Protein AF-A0A9W7T3F6-F1 (afdb_monomer_lite)

Secondary structure (DSSP, 8-state):
------HHHHHTEETTTTEE-SSEEE-TTS-EEEHHHHHHHHHT-SSEE-TTT-PEESS---PPB-HHHHHHHHHHHHHHHHHHS----EE----B-GGGS-TTS------SS--SSS--EEBS--BSSSEEEEEEE-TT-S-EEEEEEETT---SSSPP--TTTTEEEEEEETTTEEEE--SS-EEE--SS--SEEEEEEETTTTEEEEEETTTTEEEEEE-S----S-EEEEEE----GGGTT-PPPEEEP--------HHHHHTEETTTTEE-SSEEE-TTS-EEEHHHHHHHHHHHSS-B-TTT-PBPSS---PPB-HHHHHHHT-

Organism: Triplophysa rosa (NCBI:txid992332)

InterPro domains:
  IPR001841 Zinc finger, RING-type [PS50089] (14-54)
  IPR001841 Zinc finger, RING-type [PS50089] (269-309)
  IPR001841 Zinc finger, RING-type [SM00184] (14-53)
  IPR001841 Zinc finger, RING-type [SM00184] (269-308)
  IPR001870 B30.2/SPRY domain [PS50188] (74-254)
  IPR003877 SPRY domain [PF00622] (131-238)
  IPR003877 SPRY domain [SM00449] (129-255)
  IPR003879 Butyrophylin-like, SPRY domain [PR01407] (90-107)
  IPR003879 Butyrophylin-like, SPRY domain [PR01407] (219-237)
  IPR006574 SPRY-associated [SM00589] (91-128)
  IPR013083 Zinc finger, RING/FYVE/PHD-type [G3DSA:3.30.40.10] (1-87)
  IPR013083 Zinc finger, RING/FYVE/PHD-type [G3DSA:3.30.40.10] (261-330)
  IPR013320 Concanavalin A-like lectin/glucanase domain superfamily [SSF49899] (91-254)
  IPR017907 Zinc finger, RING-type, conserved site [PS00518] (29-38)
  IPR017907 Zinc finger, RING-type, conserved site [PS00518] (284-293)
  IPR027370 Zinc finger, RING-type, eukaryotic [PF13445] (14-51)
  IPR027370 Zinc finger, RING-type, eukaryotic [PF13445] (269-306)
  IPR043136 B30.2/SPRY domain superfamily [G3DSA:2.60.120.920] (90-260)
  IPR050143 Tripartite motif-containing [PTHR24103] (93-251)

Structure (mmCIF, N/CA/C/O backbone):
data_AF-A0A9W7T3F6-F1
#
_entry.id   AF-A0A9W7T3F6-F1
#
loop_
_atom_site.group_PDB
_atom_site.id
_atom_site.type_symbol
_atom_site.label_atom_id
_atom_site.label_alt_id
_atom_site.label_comp_id
_atom_site.label_asym_id
_atom_site.label_entity_id
_atom_site.label_seq_id
_atom_site.pdbx_PDB_ins_code
_atom_site.Cartn_x
_atom_site.Cartn_y
_atom_site.Cartn_z
_atom_site.occupancy
_atom_site.B_iso_or_equiv
_atom_site.auth_seq_id
_atom_site.auth_comp_id
_atom_site.auth_asym_id
_atom_site.auth_atom_id
_atom_site.pdbx_PDB_model_num
ATOM 1 N N . MET A 1 1 ? 8.041 -23.322 9.205 1.00 27.42 1 MET A N 1
ATOM 2 C CA . MET A 1 1 ? 8.775 -22.637 10.287 1.00 27.42 1 MET A CA 1
ATOM 3 C C . MET A 1 1 ? 7.882 -21.508 10.758 1.00 27.42 1 MET A C 1
ATOM 5 O O . MET A 1 1 ? 7.259 -20.879 9.920 1.00 27.42 1 MET A O 1
ATOM 9 N N . SER A 1 2 ? 7.698 -21.399 12.069 1.00 30.17 2 SER A N 1
ATOM 10 C CA . SER A 1 2 ? 6.764 -20.505 12.763 1.00 30.17 2 SER A CA 1
ATOM 11 C C . SER A 1 2 ? 6.784 -19.083 12.200 1.00 30.17 2 SER A C 1
ATOM 13 O O . SER A 1 2 ? 7.779 -18.384 12.377 1.00 30.17 2 SER A O 1
ATOM 15 N N . SER A 1 3 ? 5.694 -18.671 11.545 1.00 37.47 3 SER A N 1
ATOM 16 C CA . SER A 1 3 ? 5.425 -17.261 11.276 1.00 37.47 3 SER A CA 1
ATOM 17 C C . SER A 1 3 ? 5.292 -16.579 12.632 1.00 37.47 3 SER A C 1
ATOM 19 O O . SER A 1 3 ? 4.322 -16.824 13.349 1.00 37.47 3 SER A O 1
ATOM 21 N N . SER A 1 4 ? 6.294 -15.803 13.032 1.00 41.06 4 SER A N 1
ATOM 22 C CA . SER A 1 4 ? 6.115 -14.832 14.103 1.00 41.06 4 SER A CA 1
ATOM 23 C C . SER A 1 4 ? 4.943 -13.946 13.693 1.00 41.06 4 SER A C 1
ATOM 25 O O . SER A 1 4 ? 5.042 -13.250 12.683 1.00 41.06 4 SER A O 1
ATOM 27 N N . SER A 1 5 ? 3.817 -14.059 14.397 1.00 57.00 5 SER A N 1
ATOM 28 C CA . SER A 1 5 ? 2.690 -13.145 14.251 1.00 57.00 5 SER A CA 1
ATOM 29 C C . SER A 1 5 ? 3.224 -11.730 14.412 1.00 57.00 5 SER A C 1
ATOM 31 O O . SER A 1 5 ? 3.975 -11.451 15.348 1.00 57.00 5 SER A O 1
ATOM 33 N N . ASP A 1 6 ? 2.895 -10.858 13.466 1.00 71.31 6 ASP A N 1
ATOM 34 C CA . ASP A 1 6 ? 3.232 -9.452 13.594 1.00 71.31 6 ASP A CA 1
ATOM 35 C C . ASP A 1 6 ? 2.647 -8.924 14.936 1.00 71.31 6 ASP A C 1
ATOM 37 O O . ASP A 1 6 ? 1.464 -9.161 15.220 1.00 71.31 6 ASP A O 1
ATOM 41 N N . PRO A 1 7 ? 3.454 -8.254 15.789 1.00 75.06 7 PRO A N 1
ATOM 42 C CA . PRO A 1 7 ? 3.019 -7.767 17.101 1.00 75.06 7 PRO A CA 1
ATOM 43 C C . PRO A 1 7 ? 1.777 -6.872 17.056 1.00 75.06 7 PRO A C 1
ATOM 45 O O . PRO A 1 7 ? 1.073 -6.724 18.055 1.00 75.06 7 PRO A O 1
ATOM 48 N N . MET A 1 8 ? 1.517 -6.218 15.926 1.00 79.44 8 MET A N 1
ATOM 49 C CA . MET A 1 8 ? 0.348 -5.371 15.739 1.00 79.44 8 MET A CA 1
ATOM 50 C C . MET A 1 8 ? -0.921 -6.195 15.486 1.00 79.44 8 MET A C 1
ATOM 52 O O . MET A 1 8 ? -1.961 -5.930 16.094 1.00 79.44 8 MET A O 1
ATOM 56 N N . THR A 1 9 ? -0.817 -7.267 14.699 1.00 83.94 9 THR A N 1
ATOM 57 C CA . THR A 1 9 ? -1.895 -8.237 14.469 1.00 83.94 9 THR A CA 1
ATOM 58 C C . THR A 1 9 ? -2.425 -8.817 15.781 1.00 83.94 9 THR A C 1
ATOM 60 O O . THR A 1 9 ? -3.639 -8.871 15.969 1.00 83.94 9 THR A O 1
ATOM 63 N N . GLU A 1 10 ? -1.545 -9.185 16.720 1.00 84.69 10 GLU A N 1
ATOM 64 C CA . GLU A 1 10 ? -1.946 -9.746 18.023 1.00 84.69 10 GLU A CA 1
ATOM 65 C C . GLU A 1 10 ? -2.820 -8.786 18.845 1.00 84.69 10 GLU A C 1
ATOM 67 O O . GLU A 1 10 ? -3.746 -9.221 19.535 1.00 84.69 10 GLU A O 1
ATOM 72 N N . ARG A 1 11 ? -2.577 -7.473 18.735 1.00 88.19 11 ARG A N 1
ATOM 73 C CA . ARG A 1 11 ? -3.343 -6.432 19.443 1.00 88.19 11 ARG A CA 1
ATOM 74 C C . ARG A 1 11 ? -4.749 -6.239 18.871 1.00 88.19 11 ARG A C 1
ATOM 76 O O . ARG A 1 11 ? -5.642 -5.785 19.586 1.00 88.19 11 ARG A O 1
ATOM 83 N N . LEU A 1 12 ? -4.958 -6.590 17.601 1.00 93.00 12 LEU A N 1
ATOM 84 C CA . LEU A 1 12 ? -6.220 -6.414 16.873 1.00 93.00 12 LEU A CA 1
ATOM 85 C C . LEU A 1 12 ? -7.102 -7.674 16.858 1.00 93.00 12 LEU A C 1
ATOM 87 O O . LEU A 1 12 ? -8.107 -7.708 16.143 1.00 93.00 12 LEU A O 1
ATOM 91 N N . LEU A 1 13 ? -6.763 -8.702 17.640 1.00 93.75 13 LEU A N 1
ATOM 92 C CA . LEU A 1 13 ? -7.544 -9.935 17.725 1.00 93.75 13 LEU A CA 1
ATOM 93 C C . LEU A 1 13 ? -8.745 -9.803 18.665 1.00 93.75 13 LEU A C 1
ATOM 95 O O . LEU A 1 13 ? -8.682 -9.243 19.760 1.00 93.75 13 LEU A O 1
ATOM 99 N N . CYS A 1 14 ? -9.855 -10.418 18.270 1.00 95.75 14 CYS A N 1
ATOM 100 C CA . CYS A 1 14 ? -10.975 -10.670 19.158 1.00 95.75 14 CYS A CA 1
ATOM 101 C C . CYS A 1 14 ? -10.724 -11.954 19.957 1.00 95.75 14 CYS A C 1
ATOM 103 O O . CYS A 1 14 ? -10.669 -13.036 19.381 1.00 95.75 14 CYS A O 1
ATOM 105 N N . CYS A 1 15 ? -10.685 -11.880 21.290 1.00 93.81 15 CYS A N 1
ATOM 106 C CA . CYS A 1 15 ? -10.426 -13.059 22.132 1.00 93.81 15 CYS A CA 1
ATOM 107 C C . CYS A 1 15 ? -11.557 -14.110 22.163 1.00 93.81 15 CYS A C 1
ATOM 109 O O . CYS A 1 15 ? -11.416 -15.140 22.814 1.00 93.81 15 CYS A O 1
ATOM 111 N N . VAL A 1 16 ? -12.682 -13.865 21.480 1.00 94.81 16 VAL A N 1
ATOM 112 C CA . VAL A 1 16 ? -13.792 -14.828 21.368 1.00 94.81 16 VAL A CA 1
ATOM 113 C C . VAL A 1 16 ? -13.636 -15.709 20.129 1.00 94.81 16 VAL A C 1
ATOM 115 O O . VAL A 1 16 ? -13.722 -16.928 20.240 1.00 94.81 16 VAL A O 1
ATOM 118 N N . CYS A 1 17 ? -13.417 -15.111 18.953 1.00 96.06 17 CYS A N 1
ATOM 119 C CA . CYS A 1 17 ? -13.218 -15.864 17.710 1.00 96.06 17 CYS A CA 1
ATOM 120 C C . CYS A 1 17 ? -11.745 -16.129 17.382 1.00 96.06 17 CYS A C 1
ATOM 122 O O . CYS A 1 17 ? -11.477 -16.901 16.469 1.00 96.06 17 CYS A O 1
ATOM 124 N N . MET A 1 18 ? -10.813 -15.523 18.127 1.00 92.06 18 MET A N 1
ATOM 125 C CA . MET A 1 18 ? -9.364 -15.602 17.907 1.00 92.06 18 MET A CA 1
ATOM 126 C C . MET A 1 18 ? -8.936 -15.137 16.507 1.00 92.06 18 MET A C 1
ATOM 128 O O . MET A 1 18 ? -7.932 -15.599 15.977 1.00 92.06 18 MET A O 1
ATOM 132 N N . ASP A 1 19 ? -9.706 -14.220 15.924 1.00 92.31 19 ASP A N 1
ATOM 133 C CA . ASP A 1 19 ? -9.485 -13.651 14.592 1.00 92.31 19 ASP A CA 1
ATOM 134 C C . ASP A 1 19 ? -9.464 -12.119 14.687 1.00 92.31 19 ASP A C 1
ATOM 136 O O . ASP A 1 19 ? -9.920 -11.551 15.689 1.00 92.31 19 ASP A O 1
ATOM 140 N N . ILE A 1 20 ? -8.938 -11.450 13.661 1.00 93.00 20 ILE A N 1
ATOM 141 C CA . ILE A 1 20 ? -8.895 -9.990 13.570 1.00 93.00 20 ILE A CA 1
ATOM 142 C C . ILE A 1 20 ? -10.313 -9.437 13.723 1.00 93.00 20 ILE A C 1
ATOM 144 O O . ILE A 1 20 ? -11.278 -9.949 13.149 1.00 93.00 20 ILE A O 1
ATOM 148 N N . LEU A 1 21 ? -10.437 -8.364 14.502 1.00 96.06 21 LEU A N 1
ATOM 149 C CA . LEU A 1 21 ? -11.705 -7.701 14.765 1.00 96.06 21 LEU A CA 1
ATOM 150 C C . LEU A 1 21 ? -12.483 -7.415 13.468 1.00 96.06 21 LEU A C 1
ATOM 152 O O . LEU A 1 21 ? -12.036 -6.684 12.589 1.00 96.06 21 LEU A O 1
ATOM 156 N N . ASN A 1 22 ? -13.694 -7.953 13.371 1.00 95.44 22 ASN A N 1
ATOM 157 C CA . ASN A 1 22 ? -14.653 -7.631 12.325 1.00 95.44 22 ASN A CA 1
ATOM 158 C C . ASN A 1 22 ? -15.817 -6.859 12.938 1.00 95.44 22 ASN A C 1
ATOM 160 O O . ASN A 1 22 ? -16.444 -7.343 13.884 1.00 95.44 22 ASN A O 1
ATOM 164 N N . ASP A 1 23 ? -16.107 -5.674 12.399 1.00 97.56 23 ASP A N 1
ATOM 165 C CA . ASP A 1 23 ? -17.094 -4.762 12.977 1.00 97.56 23 ASP A CA 1
ATOM 166 C C . ASP A 1 23 ? -16.864 -4.569 14.494 1.00 97.56 23 ASP A C 1
ATOM 168 O O . ASP A 1 23 ? -17.686 -4.999 15.316 1.00 97.56 23 ASP A O 1
ATOM 172 N N . PRO A 1 24 ? -15.718 -3.972 14.885 1.00 97.88 24 PRO A N 1
ATOM 173 C CA . PRO A 1 24 ? -15.319 -3.880 16.282 1.00 97.88 24 PRO A CA 1
ATOM 174 C C . PRO A 1 24 ? -16.303 -3.055 17.108 1.00 97.88 24 PRO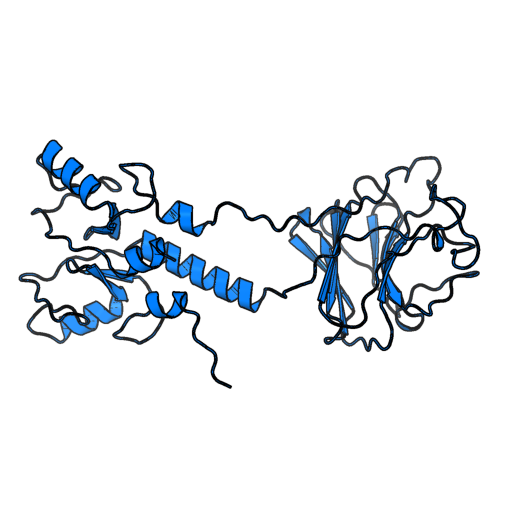 A C 1
ATOM 176 O O . PRO A 1 24 ? -16.728 -1.979 16.704 1.00 97.88 24 PRO A O 1
ATOM 179 N N . VAL A 1 25 ? -16.614 -3.510 18.316 1.00 98.19 25 VAL A N 1
ATOM 180 C CA . VAL A 1 25 ? -17.325 -2.740 19.344 1.00 98.19 25 VAL A CA 1
ATOM 181 C C . VAL A 1 25 ? -16.467 -2.647 20.594 1.00 98.19 25 VAL A C 1
ATOM 183 O O . VAL A 1 25 ? -15.764 -3.597 20.938 1.00 98.19 25 VAL A O 1
ATOM 186 N N . SER A 1 26 ? -16.554 -1.519 21.296 1.00 98.06 26 SER A N 1
ATOM 187 C CA . SER A 1 26 ? -15.802 -1.278 22.529 1.00 98.06 26 SER A CA 1
ATOM 188 C C . SER A 1 26 ? -16.733 -1.291 23.729 1.00 98.06 26 SER A C 1
ATOM 190 O O . SER A 1 26 ? -17.709 -0.547 23.793 1.00 98.06 26 SER A O 1
ATOM 192 N N . THR A 1 27 ? -16.429 -2.144 24.696 1.00 97.25 27 THR A N 1
ATOM 193 C CA . THR A 1 27 ? -17.150 -2.189 25.971 1.00 97.25 27 THR A CA 1
ATOM 194 C C . THR A 1 27 ? -16.747 -1.013 26.871 1.00 97.25 27 THR A C 1
ATOM 196 O O . THR A 1 27 ? -15.620 -0.529 26.760 1.00 97.25 27 THR A O 1
ATOM 199 N N . PRO A 1 28 ? -17.599 -0.573 27.821 1.00 96.50 28 PRO A N 1
ATOM 200 C CA . PRO A 1 28 ? -17.242 0.492 28.768 1.00 96.50 28 PRO A CA 1
ATOM 201 C C . PRO A 1 28 ? -15.980 0.203 29.593 1.00 96.50 28 PRO A C 1
ATOM 203 O O . PRO A 1 28 ? -15.318 1.129 30.051 1.00 96.50 28 PRO A O 1
ATOM 206 N N . CYS A 1 29 ? -15.616 -1.073 29.760 1.00 97.31 29 CYS A N 1
ATOM 207 C CA . CYS A 1 29 ? -14.387 -1.457 30.444 1.00 97.31 29 CYS A CA 1
ATOM 208 C C . CYS A 1 29 ? -13.116 -1.347 29.584 1.00 97.31 29 CYS A C 1
ATOM 210 O O . CYS A 1 29 ? -12.037 -1.632 30.096 1.00 97.31 29 CYS A O 1
ATOM 212 N N . GLY A 1 30 ? -13.231 -0.923 28.320 1.00 96.62 30 GLY A N 1
ATOM 213 C CA . GLY A 1 30 ? -12.100 -0.644 27.433 1.00 96.62 30 GLY A CA 1
ATOM 214 C C . GLY A 1 30 ? -11.684 -1.792 26.511 1.00 96.62 30 GLY A C 1
ATOM 215 O O . GLY A 1 30 ? -10.738 -1.639 25.747 1.00 96.62 30 GLY A O 1
ATOM 216 N N . HIS A 1 31 ? -12.379 -2.931 26.547 1.00 97.44 31 HIS A N 1
ATOM 217 C CA . HIS A 1 31 ? -12.053 -4.088 25.707 1.00 97.44 31 HIS A CA 1
ATOM 218 C C . HIS A 1 31 ? -12.883 -4.126 24.426 1.00 97.44 31 HIS A C 1
ATOM 220 O O . HIS A 1 31 ? -14.054 -3.725 24.430 1.00 97.44 31 HIS A O 1
ATOM 226 N N . ASN A 1 32 ? -12.285 -4.660 23.361 1.00 97.94 32 ASN A N 1
ATOM 227 C CA . ASN A 1 32 ? -12.831 -4.650 22.008 1.00 97.94 32 ASN A CA 1
ATOM 228 C C . ASN A 1 32 ? -13.157 -6.062 21.521 1.00 97.94 32 ASN A C 1
ATOM 230 O O . ASN A 1 32 ? -12.424 -7.011 21.790 1.00 97.94 32 ASN A O 1
ATOM 234 N N . PHE A 1 33 ? -14.264 -6.198 20.795 1.00 98.00 33 PHE A N 1
ATOM 235 C CA . PHE A 1 33 ? -14.749 -7.481 20.286 1.00 98.00 33 PHE A CA 1
ATOM 236 C C . PHE A 1 33 ? -15.415 -7.297 18.927 1.00 98.00 33 PHE A C 1
ATOM 238 O O . PHE A 1 33 ? -15.940 -6.222 18.646 1.00 98.00 33 PHE A O 1
ATOM 245 N N . CYS A 1 34 ? -15.492 -8.352 18.115 1.00 98.38 34 CYS A N 1
ATOM 246 C CA . CYS A 1 34 ? -16.413 -8.362 16.981 1.00 98.38 34 CYS A CA 1
ATOM 247 C C . CYS A 1 34 ? -17.846 -8.204 17.507 1.00 98.38 34 CYS A C 1
ATOM 249 O O . CYS A 1 34 ? -18.233 -8.896 18.458 1.00 98.38 34 CYS A O 1
ATOM 251 N N . LYS A 1 35 ? -18.661 -7.344 16.882 1.00 97.50 35 LYS A N 1
ATOM 252 C CA . LYS A 1 35 ? -20.047 -7.105 17.323 1.00 97.50 35 LYS A CA 1
ATOM 253 C C . LYS A 1 35 ? -20.852 -8.397 17.461 1.00 97.50 35 LYS A C 1
ATOM 255 O O . LYS A 1 35 ? -21.580 -8.582 18.435 1.00 97.50 35 LYS A O 1
ATOM 260 N N . THR A 1 36 ? -20.714 -9.294 16.490 1.00 97.38 36 THR A N 1
ATOM 261 C CA . THR A 1 36 ? -21.399 -10.592 16.464 1.00 97.38 36 THR A CA 1
ATOM 262 C C . THR A 1 36 ? -20.955 -11.498 17.609 1.00 97.38 36 THR A C 1
ATOM 264 O O . THR A 1 36 ? -21.801 -12.096 18.268 1.00 97.38 36 THR A O 1
ATOM 267 N N . CYS A 1 37 ? -19.653 -11.546 17.898 1.00 97.44 37 CYS A N 1
ATOM 268 C CA . CYS A 1 37 ? -19.089 -12.363 18.970 1.00 97.44 37 CYS A CA 1
ATOM 269 C C . CYS A 1 37 ? -19.577 -11.907 20.346 1.00 97.44 37 CYS A C 1
ATOM 271 O O . CYS A 1 37 ? -20.051 -12.722 21.133 1.00 97.44 37 CYS A O 1
ATOM 273 N N . LEU A 1 38 ? -19.523 -10.600 20.621 1.00 96.31 38 LEU A N 1
ATOM 274 C CA . LEU A 1 38 ? -19.980 -10.069 21.905 1.00 96.31 38 LEU A CA 1
ATOM 275 C C . LEU A 1 38 ? -21.487 -10.269 22.100 1.00 96.31 38 LEU A C 1
ATOM 277 O O . LEU A 1 38 ? -21.917 -10.667 23.182 1.00 96.31 38 LEU A O 1
ATOM 281 N N . ASN A 1 39 ? -22.284 -10.040 21.050 1.00 94.75 39 ASN A N 1
ATOM 282 C CA . ASN A 1 39 ? -23.723 -10.288 21.103 1.00 94.75 39 ASN A CA 1
ATOM 283 C C . ASN A 1 39 ? -24.032 -11.758 21.379 1.00 94.75 39 ASN A C 1
ATOM 285 O O . ASN A 1 39 ? -24.840 -12.031 22.256 1.00 94.75 39 ASN A O 1
ATOM 289 N N . LEU A 1 40 ? -23.337 -12.690 20.722 1.00 94.38 40 LEU A N 1
ATOM 290 C CA . LEU A 1 40 ? -23.508 -14.117 20.978 1.00 94.38 40 LEU A CA 1
ATOM 291 C C . LEU A 1 40 ? -23.188 -14.483 22.438 1.00 94.38 40 LEU A C 1
ATOM 293 O O . LEU A 1 40 ? -23.904 -15.281 23.040 1.00 94.38 40 LEU A O 1
ATOM 297 N N . CYS A 1 41 ? -22.146 -13.893 23.032 1.00 92.44 41 CYS A N 1
ATOM 298 C CA . CYS A 1 41 ? -21.832 -14.097 24.448 1.00 92.44 41 CYS A CA 1
ATOM 299 C C . CYS A 1 41 ? -22.940 -13.569 25.374 1.00 92.44 41 CYS A C 1
ATOM 301 O O . CYS A 1 41 ? -23.267 -14.215 26.367 1.00 92.44 41 CYS A O 1
ATOM 303 N N . TRP A 1 42 ? -23.517 -12.405 25.066 1.00 94.38 42 TRP A N 1
ATOM 304 C CA . TRP A 1 42 ? -24.576 -11.802 25.881 1.00 94.38 42 TRP A CA 1
ATOM 305 C C . TRP A 1 42 ? -25.943 -12.458 25.691 1.00 94.38 42 TRP A C 1
ATOM 307 O O . TRP A 1 42 ? -26.680 -12.573 26.662 1.00 94.38 42 TRP A O 1
ATOM 317 N N . ASP A 1 43 ? -26.274 -12.923 24.488 1.00 91.75 43 ASP A N 1
ATOM 318 C CA . ASP A 1 43 ? -27.553 -13.582 24.200 1.00 91.75 43 ASP A CA 1
ATOM 319 C C . ASP A 1 43 ? -27.658 -14.953 24.893 1.00 91.75 43 ASP A C 1
ATOM 321 O O . ASP A 1 43 ? -28.749 -15.388 25.257 1.00 91.75 43 ASP A O 1
ATOM 325 N N . ASN A 1 44 ? -26.519 -15.610 25.129 1.00 84.88 44 ASN A N 1
ATOM 326 C CA . ASN A 1 44 ? -26.432 -16.905 25.810 1.00 84.88 44 ASN A CA 1
ATOM 327 C C . ASN A 1 44 ? -26.184 -16.797 27.328 1.00 84.88 44 ASN A C 1
ATOM 329 O O . ASN A 1 44 ? -25.948 -17.811 27.986 1.00 84.88 44 ASN A O 1
ATOM 333 N N . SER A 1 45 ? -26.211 -15.588 27.894 1.00 82.69 45 SER A N 1
ATOM 334 C CA . SER A 1 45 ? -25.913 -15.330 29.305 1.00 82.69 45 SER A CA 1
ATOM 335 C C . SER A 1 45 ? -27.062 -14.595 29.989 1.00 82.69 45 SER A C 1
ATOM 337 O O . SER A 1 45 ? -27.756 -13.783 29.386 1.00 82.69 45 SER A O 1
ATOM 339 N N . GLN A 1 46 ? -27.246 -14.850 31.286 1.00 79.50 46 GLN A N 1
ATOM 340 C CA . GLN A 1 46 ? -28.172 -14.065 32.110 1.00 79.50 46 GLN A CA 1
ATOM 341 C C . GLN A 1 46 ? -27.609 -12.672 32.441 1.00 79.50 46 GLN A C 1
ATOM 343 O O . GLN A 1 46 ? -28.376 -11.731 32.625 1.00 79.50 46 GLN A O 1
ATOM 348 N N . ASP A 1 47 ? -26.277 -12.532 32.453 1.00 87.31 47 ASP A N 1
ATOM 349 C CA . ASP A 1 47 ? -25.567 -11.290 32.761 1.00 87.31 47 ASP A CA 1
ATOM 350 C C . ASP A 1 47 ? -24.758 -10.790 31.553 1.00 87.31 47 ASP A C 1
ATOM 352 O O . ASP A 1 47 ? -24.074 -11.563 30.876 1.00 87.31 47 ASP A O 1
ATOM 356 N N . CYS A 1 48 ? -24.740 -9.473 31.330 1.00 92.88 48 CYS A N 1
ATOM 357 C CA . CYS A 1 48 ? -23.864 -8.846 30.337 1.00 92.88 48 CYS A CA 1
ATOM 358 C C . CYS A 1 48 ? -22.456 -8.685 30.918 1.00 92.88 48 CYS A C 1
ATOM 360 O O . CYS A 1 48 ? -22.164 -7.681 31.567 1.00 92.88 48 CYS A O 1
ATOM 362 N N . ARG A 1 49 ? -21.583 -9.677 30.711 1.00 94.88 49 ARG A N 1
ATOM 363 C CA . ARG A 1 49 ? -20.186 -9.644 31.177 1.00 94.88 49 ARG A CA 1
ATOM 364 C C . ARG A 1 49 ? -19.215 -9.413 30.028 1.00 94.88 49 ARG A C 1
ATOM 366 O O . ARG A 1 49 ? -19.481 -9.823 28.901 1.00 94.88 49 ARG A O 1
ATOM 373 N N . CYS A 1 50 ? -18.097 -8.752 30.304 1.00 95.75 50 CYS A N 1
ATOM 374 C CA . CYS A 1 50 ? -16.993 -8.637 29.357 1.00 95.75 50 CYS A CA 1
ATOM 375 C C . CYS A 1 50 ? -16.252 -9.983 29.245 1.00 95.75 50 CYS A C 1
ATOM 377 O O . CYS A 1 50 ? -15.734 -10.443 30.264 1.00 95.75 50 CYS A O 1
ATOM 379 N N . PRO A 1 51 ? -16.130 -10.590 28.049 1.00 95.12 51 PRO A N 1
ATOM 380 C CA . PRO A 1 51 ? -15.400 -11.850 27.885 1.00 95.12 51 PRO A CA 1
ATOM 381 C C . PRO A 1 51 ? -13.913 -11.780 28.266 1.00 95.12 51 PRO A C 1
ATOM 383 O O . PRO A 1 51 ? -13.338 -12.806 28.607 1.00 95.12 51 PRO A O 1
ATOM 386 N N . ASN A 1 52 ? -13.297 -10.589 28.247 1.00 94.69 52 ASN A N 1
ATOM 387 C CA . ASN A 1 52 ? -11.870 -10.435 28.544 1.00 94.69 52 ASN A CA 1
ATOM 388 C C . ASN A 1 52 ? -11.563 -10.248 30.041 1.00 94.69 52 ASN A C 1
ATOM 390 O O . ASN A 1 52 ? -10.673 -10.895 30.576 1.00 94.69 52 ASN A O 1
ATOM 394 N N . CYS A 1 53 ? -12.292 -9.366 30.738 1.00 96.19 53 CYS A N 1
ATOM 395 C CA . CYS A 1 53 ? -12.015 -9.032 32.147 1.00 96.19 53 CYS A CA 1
ATOM 396 C C . CYS A 1 53 ? -13.115 -9.454 33.133 1.00 96.19 53 CYS A C 1
ATOM 398 O O . CYS A 1 53 ? -12.998 -9.190 34.328 1.00 96.19 53 CYS A O 1
ATOM 400 N N . ASN A 1 54 ? -14.195 -10.073 32.646 1.00 95.06 54 ASN A N 1
ATOM 401 C CA . ASN A 1 54 ? -15.350 -10.529 33.428 1.00 95.06 54 ASN A CA 1
ATOM 402 C C . ASN A 1 54 ? -16.125 -9.417 34.170 1.00 95.06 54 ASN A C 1
ATOM 404 O O . ASN A 1 54 ? -16.972 -9.689 35.023 1.00 95.06 54 ASN A O 1
ATOM 408 N N . GLU A 1 55 ? -15.877 -8.148 33.838 1.00 95.62 55 GLU A N 1
ATOM 409 C CA . GLU A 1 55 ? -16.649 -7.029 34.374 1.00 95.62 55 GLU A CA 1
ATOM 410 C C . GLU A 1 55 ? -18.119 -7.135 33.957 1.00 95.62 55 GLU A C 1
ATOM 412 O O . GLU A 1 55 ? -18.422 -7.390 32.792 1.00 95.62 55 GLU A O 1
ATOM 417 N N . THR A 1 56 ? -19.030 -6.961 34.917 1.00 94.44 56 THR A N 1
ATOM 418 C CA . THR A 1 56 ? -20.477 -7.105 34.708 1.00 94.44 56 THR A CA 1
ATOM 419 C C . THR A 1 56 ? -21.136 -5.742 34.524 1.00 94.44 56 THR A C 1
ATOM 421 O O . THR A 1 56 ? -20.991 -4.852 35.362 1.00 94.44 56 THR A O 1
ATOM 424 N N . PHE A 1 57 ? -21.915 -5.593 33.457 1.00 91.75 57 PHE A N 1
ATOM 425 C CA . PHE A 1 57 ? -22.688 -4.392 33.165 1.00 91.75 57 PHE A CA 1
ATOM 426 C C . PHE A 1 57 ? -24.122 -4.553 33.681 1.00 91.75 57 PHE A C 1
ATOM 428 O O . PHE A 1 57 ? -24.813 -5.506 33.329 1.00 91.75 57 PHE A O 1
ATOM 435 N N . LYS A 1 58 ? -24.591 -3.599 34.501 1.00 88.38 58 LYS A N 1
ATOM 436 C CA . LYS A 1 58 ? -25.942 -3.627 35.107 1.00 88.38 58 LYS A CA 1
ATOM 437 C C . LYS A 1 58 ? -27.074 -3.678 34.075 1.00 88.38 58 LYS A C 1
ATOM 439 O O . LYS A 1 58 ? -28.160 -4.160 34.373 1.00 88.38 58 LYS A O 1
ATOM 444 N N . GLN A 1 59 ? -26.835 -3.113 32.897 1.00 88.25 59 GLN A N 1
ATOM 445 C CA . GLN A 1 59 ? -27.731 -3.132 31.746 1.00 88.25 59 GLN A CA 1
ATOM 446 C C . GLN A 1 59 ? -26.890 -3.432 30.511 1.00 88.25 59 GLN A C 1
ATOM 448 O O . GLN A 1 59 ? -25.729 -3.018 30.463 1.00 88.25 59 GLN A O 1
ATOM 453 N N . ARG A 1 60 ? -27.478 -4.109 29.519 1.00 91.69 60 ARG A N 1
ATOM 454 C CA . ARG A 1 60 ? -26.827 -4.361 28.230 1.00 91.69 60 ARG A CA 1
ATOM 455 C C . ARG A 1 60 ? -26.508 -3.025 27.551 1.00 91.69 60 ARG A C 1
ATOM 457 O O . ARG A 1 60 ? -27.448 -2.303 27.213 1.00 91.69 60 ARG A O 1
ATOM 464 N N . PRO A 1 61 ? -25.227 -2.673 27.356 1.00 91.06 61 PRO A N 1
ATOM 465 C CA . PRO A 1 61 ? -24.873 -1.454 26.644 1.00 91.06 61 PRO A CA 1
ATOM 466 C C . PRO A 1 61 ? -25.284 -1.560 25.170 1.00 91.06 61 PRO A C 1
ATOM 468 O O . PRO A 1 61 ? -25.046 -2.588 24.534 1.00 91.06 61 PRO A O 1
ATOM 471 N N . ASP A 1 62 ? -25.875 -0.500 24.621 1.00 93.25 62 ASP A N 1
ATOM 472 C CA . ASP 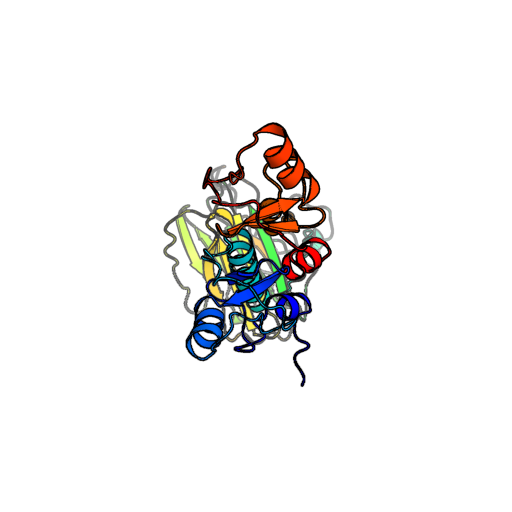A 1 62 ? -26.109 -0.384 23.179 1.00 93.25 62 ASP A CA 1
ATOM 473 C C . ASP A 1 62 ? -24.826 0.121 22.510 1.00 93.25 62 ASP A C 1
ATOM 475 O O . ASP A 1 62 ? -24.516 1.313 22.548 1.00 93.25 62 ASP A O 1
ATOM 479 N N . LEU A 1 63 ? -24.024 -0.816 22.000 1.00 96.12 63 LEU A N 1
ATOM 480 C CA . LEU A 1 63 ? -22.720 -0.533 21.408 1.00 96.12 63 LEU A CA 1
ATOM 481 C C . LEU A 1 63 ? -22.820 -0.450 19.883 1.00 96.12 63 LEU A C 1
ATOM 483 O O . LEU A 1 63 ? -23.193 -1.411 19.195 1.00 96.12 63 LEU A O 1
ATOM 487 N N . LYS A 1 64 ? -22.423 0.701 19.345 1.00 97.75 64 LYS A N 1
ATOM 488 C CA . LYS A 1 64 ? -22.191 0.897 17.913 1.00 97.75 64 LYS A CA 1
ATOM 489 C C . LYS A 1 64 ? -20.758 0.527 17.554 1.00 97.75 64 LYS A C 1
ATOM 491 O O . LYS A 1 64 ? -19.899 0.362 18.419 1.00 97.75 64 LYS A O 1
ATOM 496 N N . ILE A 1 65 ? -20.532 0.364 16.254 1.00 98.19 65 ILE A N 1
ATOM 497 C CA . ILE A 1 65 ? -19.213 0.023 15.732 1.00 98.19 65 ILE A CA 1
ATOM 498 C C . ILE A 1 65 ? -18.233 1.140 16.055 1.00 98.19 65 ILE A C 1
ATOM 500 O O . ILE A 1 65 ? -18.525 2.304 15.790 1.00 98.19 65 ILE A O 1
ATOM 504 N N . ASN A 1 66 ? -17.086 0.771 16.614 1.00 97.62 66 ASN A N 1
ATOM 505 C CA . ASN A 1 66 ? -15.973 1.669 16.829 1.00 97.62 66 ASN A CA 1
ATOM 506 C C . ASN A 1 66 ? -15.338 1.999 15.476 1.00 97.62 66 ASN A C 1
ATOM 508 O O . ASN A 1 66 ? -14.667 1.153 14.886 1.00 97.62 66 ASN A O 1
ATOM 512 N N . THR A 1 67 ? -15.589 3.204 14.968 1.00 94.69 67 THR A N 1
ATOM 513 C CA . THR A 1 67 ? -15.154 3.591 13.621 1.00 94.69 67 THR A CA 1
ATOM 514 C C . THR A 1 67 ? -13.642 3.732 13.549 1.00 94.69 67 THR A C 1
ATOM 516 O O . THR A 1 67 ? -13.049 3.138 12.664 1.00 94.69 67 THR A O 1
ATOM 519 N N . THR A 1 68 ? -13.005 4.380 14.531 1.00 94.25 68 THR A N 1
ATOM 520 C CA . THR A 1 68 ? -11.537 4.491 14.579 1.00 94.25 68 THR A CA 1
ATOM 521 C C . THR A 1 68 ? -10.875 3.118 14.552 1.00 94.25 68 THR A C 1
ATOM 523 O O . THR A 1 68 ? -9.948 2.898 13.786 1.00 94.25 68 THR A O 1
ATOM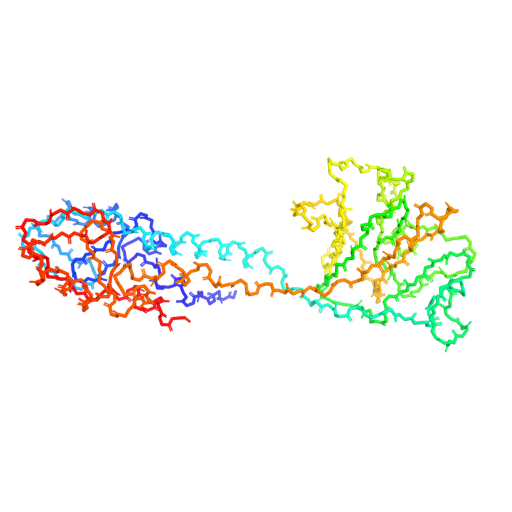 526 N N . LEU A 1 69 ? -11.362 2.169 15.359 1.00 95.00 69 LEU A N 1
ATOM 527 C CA . LEU A 1 69 ? -10.773 0.834 15.416 1.00 95.00 69 LEU A CA 1
ATOM 528 C C . LEU A 1 69 ? -11.060 0.023 14.147 1.00 95.00 69 LEU A C 1
ATOM 530 O O . LEU A 1 69 ? -10.208 -0.753 13.733 1.00 95.00 69 LEU A O 1
ATOM 534 N N . ARG A 1 70 ? -12.225 0.208 13.509 1.00 95.06 70 ARG A N 1
ATOM 535 C CA . ARG A 1 70 ? -12.491 -0.368 12.183 1.00 95.06 70 ARG A CA 1
ATOM 536 C C . ARG A 1 70 ? -11.494 0.173 11.164 1.00 95.06 70 ARG A C 1
ATOM 538 O O . ARG A 1 70 ? -10.890 -0.618 10.454 1.00 95.06 70 ARG A O 1
ATOM 545 N N . ASP A 1 71 ? -11.298 1.485 11.132 1.00 92.25 71 ASP A N 1
ATOM 546 C CA . ASP A 1 71 ? -10.412 2.110 10.160 1.00 92.25 71 ASP A CA 1
ATOM 547 C C . ASP A 1 71 ? -8.951 1.682 10.381 1.00 92.25 71 ASP A C 1
ATOM 549 O O . ASP A 1 71 ? -8.247 1.433 9.407 1.00 92.25 71 ASP A O 1
ATOM 553 N N . VAL A 1 72 ? -8.519 1.531 11.642 1.00 91.62 72 VAL A N 1
ATOM 554 C CA . VAL A 1 72 ? -7.212 0.954 12.014 1.00 91.62 72 VAL A CA 1
ATOM 555 C C . VAL A 1 72 ? -7.088 -0.491 11.533 1.00 91.62 72 VAL A C 1
ATOM 557 O O . VAL A 1 72 ? -6.075 -0.857 10.951 1.00 91.62 72 VAL A O 1
ATOM 560 N N . VAL A 1 73 ? -8.111 -1.324 11.746 1.00 91.94 73 VAL A N 1
ATOM 561 C CA . VAL A 1 73 ? -8.108 -2.719 11.277 1.00 91.94 73 VAL A CA 1
ATOM 562 C C . VAL A 1 73 ? -8.060 -2.795 9.752 1.00 91.94 73 VAL A C 1
ATOM 564 O O . VAL A 1 73 ? -7.355 -3.640 9.205 1.00 91.94 73 VAL A O 1
ATOM 567 N N . ASP A 1 74 ? -8.805 -1.941 9.057 1.00 90.06 74 ASP A N 1
ATOM 568 C CA . ASP A 1 74 ? -8.840 -1.922 7.596 1.00 90.06 74 ASP A CA 1
ATOM 569 C C . ASP A 1 74 ? -7.504 -1.446 7.016 1.00 90.06 74 ASP A C 1
ATOM 571 O O . ASP A 1 74 ? -7.049 -1.980 6.006 1.00 90.06 74 ASP A O 1
ATOM 575 N N . GLU A 1 75 ? -6.847 -0.481 7.661 1.00 86.38 75 GLU A N 1
ATOM 576 C CA . GLU A 1 75 ? -5.470 -0.096 7.342 1.00 86.38 75 GLU A CA 1
ATOM 577 C C . GLU A 1 75 ? -4.472 -1.198 7.627 1.00 86.38 75 GLU A C 1
ATOM 579 O O . GLU A 1 75 ? -3.639 -1.463 6.775 1.00 86.38 75 GLU A O 1
ATOM 584 N N . HIS A 1 76 ? -4.580 -1.874 8.767 1.00 84.81 76 HIS A N 1
ATOM 585 C CA . HIS A 1 76 ? -3.719 -3.003 9.102 1.00 84.81 76 HIS A CA 1
ATOM 586 C C . HIS A 1 76 ? -3.841 -4.123 8.072 1.00 84.81 76 HIS A C 1
ATOM 588 O O . HIS A 1 76 ? -2.848 -4.637 7.581 1.00 84.81 76 HIS A O 1
ATOM 594 N N . LYS A 1 77 ? -5.069 -4.458 7.661 1.00 84.56 77 LYS A N 1
ATOM 595 C CA . LYS A 1 77 ? -5.309 -5.432 6.589 1.00 84.56 77 LYS A CA 1
ATOM 596 C C . LYS A 1 77 ? -4.696 -4.971 5.273 1.00 84.56 77 LYS A C 1
ATOM 598 O O . LYS A 1 77 ? -4.098 -5.791 4.586 1.00 84.56 77 LYS A O 1
ATOM 603 N N . LYS A 1 78 ? -4.832 -3.688 4.919 1.00 80.88 78 LYS A N 1
ATOM 604 C CA . LYS A 1 78 ? -4.187 -3.122 3.725 1.00 80.88 78 LYS A CA 1
ATOM 605 C C . LYS A 1 78 ? -2.672 -3.194 3.828 1.00 80.88 78 LYS A C 1
ATOM 607 O O . LYS A 1 78 ? -2.091 -3.724 2.902 1.00 80.88 78 LYS A O 1
ATOM 612 N N . LYS A 1 79 ? -2.071 -2.772 4.945 1.00 72.75 79 LYS A N 1
ATOM 613 C CA . LYS A 1 79 ? -0.632 -2.877 5.208 1.00 72.75 79 LYS A CA 1
ATOM 614 C C . LYS A 1 79 ? -0.175 -4.324 5.140 1.00 72.75 79 LYS A C 1
ATOM 616 O O . LYS A 1 79 ? 0.721 -4.593 4.380 1.00 72.75 79 LYS A O 1
ATOM 621 N N . CYS A 1 80 ? -0.832 -5.289 5.779 1.00 65.31 80 CYS A N 1
ATOM 622 C CA . CYS A 1 80 ? -0.451 -6.698 5.647 1.00 65.31 80 CYS A CA 1
ATOM 623 C C . CYS A 1 80 ? -0.622 -7.243 4.221 1.00 65.31 80 CYS A C 1
ATOM 625 O O . CYS A 1 80 ? 0.152 -8.099 3.808 1.00 65.31 80 CYS A O 1
ATOM 627 N N . HIS A 1 81 ? -1.627 -6.791 3.464 1.00 58.28 81 HIS A N 1
ATOM 628 C CA . HIS A 1 81 ? -1.766 -7.143 2.047 1.00 58.28 81 HIS A CA 1
ATOM 629 C C . HIS A 1 81 ? -0.699 -6.471 1.181 1.00 58.28 81 HIS A C 1
ATOM 631 O O . HIS A 1 81 ? -0.216 -7.092 0.240 1.00 58.28 81 HIS A O 1
ATOM 637 N N . GLU A 1 82 ? -0.346 -5.229 1.502 1.00 51.22 82 GLU A N 1
ATOM 638 C CA . GLU A 1 82 ? 0.702 -4.447 0.864 1.00 51.22 82 GLU A CA 1
ATOM 639 C C . GLU A 1 82 ? 2.062 -5.030 1.211 1.00 51.22 82 GLU A C 1
ATOM 641 O O . GLU A 1 82 ? 2.743 -5.314 0.265 1.00 51.22 82 GLU A O 1
ATOM 646 N N . GLU A 1 83 ? 2.398 -5.354 2.462 1.00 47.84 83 GLU A N 1
ATOM 647 C CA . GLU A 1 83 ? 3.607 -6.039 2.958 1.00 47.84 83 GLU A CA 1
ATOM 648 C C . GLU A 1 83 ? 3.738 -7.475 2.424 1.00 47.84 83 GLU A C 1
ATOM 650 O O . GLU A 1 83 ? 4.833 -7.925 2.096 1.00 47.84 83 GLU A O 1
ATOM 655 N N . GLN A 1 84 ? 2.626 -8.208 2.272 1.00 44.50 84 GLN A N 1
ATOM 656 C CA . GLN A 1 84 ? 2.615 -9.493 1.554 1.00 44.50 84 GLN A CA 1
ATOM 657 C C . GLN A 1 84 ? 2.771 -9.316 0.034 1.00 44.50 84 GLN A C 1
ATOM 659 O O . GLN A 1 84 ? 3.154 -10.266 -0.650 1.00 44.50 84 GLN A O 1
ATOM 664 N N . ALA A 1 85 ? 2.499 -8.117 -0.488 1.00 40.69 85 ALA A N 1
ATOM 665 C CA . ALA A 1 85 ? 2.789 -7.694 -1.856 1.00 40.69 85 ALA A CA 1
ATOM 666 C C . ALA A 1 85 ? 4.062 -6.817 -1.959 1.00 40.69 85 ALA A C 1
ATOM 668 O O . ALA A 1 85 ? 4.457 -6.451 -3.068 1.00 40.69 85 ALA A O 1
ATOM 669 N N . GLU A 1 86 ? 4.722 -6.497 -0.837 1.00 39.91 86 GLU A N 1
ATOM 670 C CA . GLU A 1 86 ? 5.811 -5.530 -0.740 1.00 39.91 86 GLU A CA 1
ATOM 671 C C . GLU A 1 86 ? 7.065 -6.346 -0.913 1.00 39.91 86 GLU A C 1
ATOM 673 O O . GLU A 1 86 ? 7.710 -6.876 -0.007 1.00 39.91 86 GLU A O 1
ATOM 678 N N . VAL A 1 87 ? 7.363 -6.513 -2.183 1.00 43.41 87 VAL A N 1
ATOM 679 C CA . VAL A 1 87 ? 8.662 -6.917 -2.644 1.00 43.41 87 VAL A CA 1
ATOM 680 C C . VAL A 1 87 ? 9.655 -5.873 -2.128 1.00 43.41 87 VAL A C 1
ATOM 682 O O . VAL A 1 87 ? 9.810 -4.811 -2.726 1.00 43.41 87 VAL A O 1
ATOM 685 N N . VAL A 1 88 ? 10.326 -6.166 -1.010 1.00 41.00 88 VAL A N 1
ATOM 686 C CA . VAL A 1 88 ? 11.508 -5.408 -0.578 1.00 41.00 88 VAL A CA 1
ATOM 687 C C . VAL A 1 88 ? 12.488 -5.423 -1.751 1.00 41.00 88 VAL A C 1
ATOM 689 O O . VAL A 1 88 ? 13.020 -6.477 -2.107 1.00 41.00 88 VAL A O 1
ATOM 692 N N . CYS A 1 89 ? 12.642 -4.274 -2.404 1.00 45.72 89 CYS A N 1
ATOM 693 C CA . CYS A 1 89 ? 13.583 -4.057 -3.489 1.00 45.72 89 CYS A CA 1
ATOM 694 C C . CYS A 1 89 ? 14.674 -3.111 -2.996 1.00 45.72 89 CYS A C 1
ATOM 696 O O . CYS A 1 89 ? 14.391 -2.107 -2.338 1.00 45.72 89 CYS A O 1
ATOM 698 N N . ASP A 1 90 ? 15.923 -3.425 -3.319 1.00 51.44 90 ASP A N 1
ATOM 699 C CA . ASP A 1 90 ? 16.997 -2.464 -3.144 1.00 51.44 90 ASP A CA 1
ATOM 700 C C . ASP A 1 90 ? 16.785 -1.368 -4.198 1.00 51.44 90 ASP A C 1
ATOM 702 O O . ASP A 1 90 ? 16.918 -1.593 -5.404 1.00 51.44 90 ASP A O 1
ATOM 706 N N . ILE A 1 91 ? 16.399 -0.173 -3.752 1.00 53.28 91 ILE A N 1
ATOM 707 C CA . ILE A 1 91 ? 16.370 1.017 -4.603 1.00 53.28 91 ILE A CA 1
ATOM 708 C C . ILE A 1 91 ? 17.831 1.379 -4.886 1.00 53.28 91 ILE A C 1
ATOM 710 O O . ILE A 1 91 ? 18.509 1.901 -3.996 1.00 53.28 91 ILE A O 1
ATOM 714 N N . LEU A 1 92 ? 18.342 1.126 -6.100 1.00 53.19 92 LEU A N 1
ATOM 715 C CA . LEU A 1 92 ? 19.649 1.688 -6.452 1.00 53.19 92 LEU A CA 1
ATOM 716 C C . LEU A 1 92 ? 19.516 3.176 -6.763 1.00 53.19 92 LEU A C 1
ATOM 718 O O . LEU A 1 92 ? 18.722 3.600 -7.605 1.00 53.19 92 LEU A O 1
ATOM 722 N N . ASP A 1 93 ? 20.425 3.945 -6.175 1.00 56.72 93 ASP A N 1
ATOM 723 C CA . ASP A 1 93 ? 20.855 5.228 -6.715 1.00 56.72 93 ASP A CA 1
ATOM 724 C C . ASP A 1 93 ? 21.655 4.969 -8.007 1.00 56.72 93 ASP A C 1
ATOM 726 O O . ASP A 1 93 ? 22.883 4.833 -8.007 1.00 56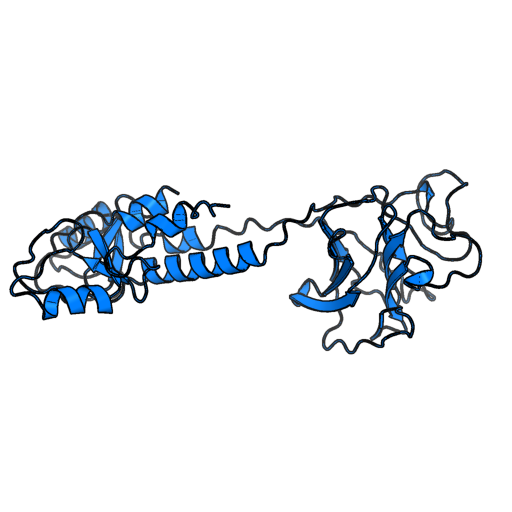.72 93 ASP A O 1
ATOM 730 N N . VAL A 1 94 ? 20.938 4.755 -9.118 1.00 64.12 94 VAL A N 1
ATOM 731 C CA . VAL A 1 94 ? 21.553 4.418 -10.406 1.00 64.12 94 VAL A CA 1
ATOM 732 C C . VAL A 1 94 ? 22.326 5.624 -10.930 1.00 64.12 94 VAL A C 1
ATOM 734 O O . VAL A 1 94 ? 21.755 6.604 -11.406 1.00 64.12 94 VAL A O 1
ATOM 737 N N . THR A 1 95 ? 23.651 5.518 -10.911 1.00 71.56 95 THR A N 1
ATOM 738 C CA . THR A 1 95 ? 24.546 6.446 -11.608 1.00 71.56 95 THR A CA 1
ATOM 739 C C . THR A 1 95 ? 24.922 5.873 -12.973 1.00 71.56 95 THR A C 1
ATOM 741 O O . THR A 1 95 ? 25.128 4.668 -13.112 1.00 71.56 95 THR A O 1
ATOM 744 N N . LEU A 1 96 ? 24.978 6.718 -14.004 1.00 69.19 96 LEU A N 1
ATOM 745 C CA . LEU A 1 96 ? 25.404 6.303 -15.345 1.00 69.19 96 LEU A CA 1
ATOM 746 C C . LEU A 1 96 ? 26.904 6.001 -15.351 1.00 69.19 96 LEU A C 1
ATOM 748 O O . LEU A 1 96 ? 27.663 6.755 -14.744 1.00 69.19 96 LEU A O 1
ATOM 752 N N . ASP A 1 97 ? 27.331 4.950 -16.058 1.00 68.62 97 ASP A N 1
ATOM 753 C CA . ASP A 1 97 ? 28.753 4.670 -16.281 1.00 68.62 97 ASP A CA 1
ATOM 754 C C . ASP A 1 97 ? 29.268 5.414 -17.524 1.00 68.62 97 ASP A C 1
ATOM 756 O O . ASP A 1 97 ? 28.966 5.001 -18.655 1.00 68.62 97 ASP A O 1
ATOM 760 N N . PRO A 1 98 ? 30.082 6.474 -17.360 1.00 59.28 98 PRO A N 1
ATOM 761 C CA . PRO A 1 98 ? 30.626 7.240 -18.478 1.00 59.28 98 PRO A CA 1
ATOM 762 C C . PRO A 1 98 ? 31.457 6.393 -19.453 1.00 59.28 98 PRO A C 1
ATOM 764 O O . PRO A 1 98 ? 31.510 6.699 -20.644 1.00 59.28 98 PRO A O 1
ATOM 767 N N . HIS A 1 99 ? 32.055 5.294 -18.980 1.00 60.34 99 HIS A N 1
ATOM 768 C CA . HIS A 1 99 ? 32.932 4.427 -19.773 1.00 60.34 99 HIS A CA 1
ATOM 769 C C . HIS A 1 99 ? 32.171 3.480 -20.712 1.00 60.34 99 HIS A C 1
ATOM 771 O O . HIS A 1 99 ? 32.766 2.875 -21.609 1.00 60.34 99 HIS A O 1
ATOM 777 N N . THR A 1 100 ? 30.852 3.361 -20.526 1.00 55.25 100 THR A N 1
ATOM 778 C CA . THR A 1 100 ? 29.961 2.579 -21.400 1.00 55.25 100 THR A CA 1
ATOM 779 C C . THR A 1 100 ? 29.240 3.443 -22.432 1.00 55.25 100 THR A C 1
ATOM 781 O O . THR A 1 100 ? 28.693 2.923 -23.405 1.00 55.25 100 THR A O 1
ATOM 784 N N . ALA A 1 101 ? 29.267 4.765 -22.255 1.00 58.28 101 ALA A N 1
ATOM 785 C CA . ALA A 1 101 ? 28.498 5.694 -23.060 1.00 58.28 101 ALA A CA 1
ATOM 786 C C . ALA A 1 101 ? 29.050 5.848 -24.482 1.00 58.28 101 ALA A C 1
ATOM 788 O O . ALA A 1 101 ? 30.252 6.059 -24.691 1.00 58.28 101 ALA A O 1
ATOM 789 N N . ASN A 1 102 ? 28.145 5.811 -25.461 1.00 56.62 102 ASN A N 1
ATOM 790 C CA . ASN A 1 102 ? 28.459 6.156 -26.846 1.00 56.62 102 ASN A CA 1
ATOM 791 C C . ASN A 1 102 ? 29.098 7.565 -26.949 1.00 56.62 102 ASN A C 1
ATOM 793 O O . ASN A 1 102 ? 28.649 8.471 -26.246 1.00 56.62 102 ASN A O 1
ATOM 797 N N . PRO A 1 103 ? 30.090 7.798 -27.834 1.00 54.19 103 PRO A N 1
ATOM 798 C CA . PRO A 1 103 ? 30.815 9.076 -27.931 1.00 54.19 103 PRO A CA 1
ATOM 799 C C . PRO A 1 103 ? 29.964 10.320 -28.240 1.00 54.19 103 PRO A C 1
ATOM 801 O O . PRO A 1 103 ? 30.422 11.438 -28.020 1.00 54.19 103 PRO A O 1
ATOM 804 N N . TYR A 1 104 ? 28.738 10.160 -28.753 1.00 55.16 104 TYR A N 1
ATOM 805 C CA . TYR A 1 104 ? 27.805 11.273 -28.968 1.00 55.16 104 TYR A CA 1
ATOM 806 C C . TYR A 1 104 ? 27.022 11.680 -27.701 1.00 55.16 104 TYR A C 1
ATOM 808 O O . TYR A 1 104 ? 26.248 12.638 -27.746 1.00 55.16 104 TYR A O 1
ATOM 816 N N . LEU A 1 105 ? 27.221 10.985 -26.572 1.00 54.00 105 LEU A N 1
ATOM 817 C CA . LEU A 1 105 ? 26.703 11.348 -25.250 1.00 54.00 105 LEU A CA 1
ATOM 818 C C . LEU A 1 105 ? 27.750 12.166 -24.477 1.00 54.00 105 LEU A C 1
ATOM 820 O O . LEU A 1 105 ? 28.918 11.797 -24.413 1.00 54.00 105 LEU A O 1
ATOM 824 N N . ILE A 1 106 ? 27.337 13.278 -23.863 1.00 53.72 106 ILE A N 1
ATOM 825 C CA . ILE A 1 106 ? 28.234 14.140 -23.074 1.00 53.72 106 ILE A CA 1
ATOM 826 C C . ILE A 1 106 ? 28.495 13.486 -21.704 1.00 53.72 106 ILE A C 1
ATOM 828 O O . ILE A 1 106 ? 27.740 13.723 -20.765 1.00 53.72 106 ILE A O 1
ATOM 832 N N . LEU A 1 107 ? 29.544 12.661 -21.587 1.00 48.69 107 LEU A N 1
ATOM 833 C CA . LEU A 1 107 ? 30.008 12.011 -20.345 1.00 48.69 107 LEU A CA 1
ATOM 834 C C . LEU A 1 107 ? 31.560 11.890 -20.352 1.00 48.69 107 LEU A C 1
ATOM 836 O O . LEU A 1 107 ? 32.145 11.728 -21.419 1.00 48.69 107 LEU A O 1
ATOM 840 N N . SER A 1 108 ? 32.237 12.018 -19.195 1.00 35.94 108 SER A N 1
ATOM 841 C CA . SER A 1 108 ? 33.720 12.076 -19.065 1.00 35.94 108 SER A CA 1
ATOM 842 C C . SER A 1 108 ? 34.445 10.725 -19.281 1.00 35.94 108 SER A C 1
ATOM 844 O O . SER A 1 108 ? 33.876 9.685 -18.989 1.00 35.94 108 SER A O 1
ATOM 846 N N . ASP A 1 109 ? 35.701 10.741 -19.752 1.00 34.09 109 ASP A N 1
ATOM 847 C CA . ASP A 1 109 ? 36.351 9.688 -20.574 1.00 34.09 109 ASP A CA 1
ATOM 848 C C . ASP A 1 109 ? 36.872 8.357 -19.956 1.00 34.09 109 ASP A C 1
ATOM 850 O O . ASP A 1 109 ? 37.576 8.388 -18.956 1.00 34.09 109 ASP A O 1
ATOM 854 N N . ASP A 1 110 ? 36.648 7.223 -20.672 1.00 39.06 110 ASP A N 1
ATOM 855 C CA . ASP A 1 110 ? 37.649 6.220 -21.177 1.00 39.06 110 ASP A CA 1
ATOM 856 C C . ASP A 1 110 ? 37.054 5.324 -22.309 1.00 39.06 110 ASP A C 1
ATOM 858 O O . ASP A 1 110 ? 35.849 5.100 -22.367 1.00 39.06 110 ASP A O 1
ATOM 862 N N . GLU A 1 111 ? 37.875 4.804 -23.242 1.00 49.72 111 GLU A N 1
ATOM 863 C CA . GLU A 1 111 ? 37.481 4.386 -24.617 1.00 49.72 111 GLU A CA 1
ATOM 864 C C . GLU A 1 111 ? 37.254 2.874 -24.925 1.00 49.72 111 GLU A C 1
ATOM 866 O O . GLU A 1 111 ? 37.052 2.526 -26.088 1.00 49.72 111 GLU A O 1
ATOM 871 N N . LYS A 1 112 ? 37.270 1.929 -23.968 1.00 45.44 112 LYS A N 1
ATOM 872 C CA . LYS A 1 112 ? 37.273 0.474 -24.309 1.00 45.44 112 LYS A CA 1
ATOM 873 C C . LYS A 1 112 ? 35.966 -0.315 -24.130 1.00 45.44 112 LYS A C 1
ATOM 875 O O . LYS A 1 112 ? 35.902 -1.435 -24.630 1.00 45.44 112 LYS A O 1
ATOM 880 N N . GLN A 1 113 ? 34.936 0.231 -23.482 1.00 48.84 113 GLN A N 1
ATOM 881 C CA . GLN A 1 113 ? 33.685 -0.493 -23.164 1.00 48.84 113 GLN A CA 1
ATOM 882 C C . GLN A 1 113 ? 32.412 0.155 -23.746 1.00 48.84 113 GLN A C 1
ATOM 884 O O . GLN A 1 113 ? 31.296 -0.175 -23.332 1.00 48.84 113 GLN A O 1
ATOM 889 N N . ARG A 1 114 ? 32.587 1.072 -24.705 1.00 55.47 114 ARG A N 1
ATOM 890 C CA . ARG A 1 114 ? 31.538 1.940 -25.252 1.00 55.47 114 ARG A CA 1
ATOM 891 C C . ARG A 1 114 ? 30.729 1.265 -26.358 1.00 55.47 114 ARG A C 1
ATOM 893 O O . ARG A 1 114 ? 31.299 0.558 -27.189 1.00 55.47 114 ARG A O 1
ATOM 900 N N . PHE A 1 115 ? 29.431 1.561 -26.409 1.00 54.00 115 PHE A N 1
ATOM 901 C CA . PHE A 1 115 ? 28.604 1.275 -27.583 1.00 54.00 115 PHE A CA 1
ATOM 902 C C . PHE A 1 115 ? 29.084 2.105 -28.779 1.00 54.00 115 PHE A C 1
ATOM 904 O O . PHE A 1 115 ? 29.174 3.329 -28.674 1.00 54.00 115 PHE A O 1
ATOM 911 N N . ASP A 1 116 ? 29.393 1.469 -29.911 1.00 46.00 116 ASP A N 1
ATOM 912 C CA . ASP A 1 116 ? 29.967 2.161 -31.077 1.00 46.00 116 ASP A CA 1
ATOM 913 C C . ASP A 1 116 ? 28.911 2.765 -32.021 1.00 46.00 116 ASP A C 1
ATOM 915 O O . ASP A 1 116 ? 29.097 3.872 -32.527 1.00 46.00 116 ASP A O 1
ATOM 919 N N . THR A 1 117 ? 27.778 2.084 -32.196 1.00 50.59 117 THR A N 1
ATOM 920 C CA . THR A 1 117 ? 26.774 2.405 -33.225 1.00 50.59 117 THR A CA 1
ATOM 921 C C . THR A 1 117 ? 25.472 2.952 -32.630 1.00 50.59 117 THR A C 1
ATOM 923 O O . THR A 1 117 ? 24.820 3.808 -33.230 1.00 50.59 117 THR A O 1
ATOM 926 N N . CYS A 1 118 ? 25.103 2.514 -31.425 1.00 57.62 118 CYS A N 1
ATOM 927 C CA . CYS A 1 118 ? 23.870 2.917 -30.749 1.00 57.62 118 CYS A CA 1
ATOM 928 C C . CYS A 1 118 ? 24.152 3.918 -29.620 1.00 57.62 118 CYS A C 1
ATOM 930 O O . CYS A 1 118 ? 25.091 3.741 -28.845 1.00 57.62 118 CYS A O 1
ATOM 932 N N . VAL A 1 119 ? 23.319 4.957 -29.502 1.00 61.09 119 VAL A N 1
ATOM 933 C CA . VAL A 1 119 ? 23.440 6.010 -28.477 1.00 61.09 119 VAL A CA 1
ATOM 934 C C . VAL A 1 119 ? 22.906 5.494 -27.137 1.00 61.09 119 VAL A C 1
ATOM 936 O O . VAL A 1 119 ? 21.838 5.907 -26.699 1.00 61.09 119 VAL A O 1
ATOM 939 N N . ASN A 1 120 ? 23.635 4.561 -26.522 1.00 76.25 120 ASN A N 1
ATOM 940 C CA . ASN A 1 120 ? 23.238 3.860 -25.301 1.00 76.25 120 ASN A CA 1
ATOM 941 C C . ASN A 1 120 ? 24.256 4.074 -24.175 1.00 76.25 120 ASN A C 1
ATOM 943 O O . ASN A 1 120 ? 25.422 4.401 -24.420 1.00 76.25 120 ASN A O 1
ATOM 947 N N . VAL A 1 121 ? 23.810 3.857 -22.941 1.00 77.62 121 VAL A N 1
ATOM 948 C CA . VAL A 1 121 ? 24.632 3.895 -21.727 1.00 77.62 121 VAL A CA 1
ATOM 949 C C . VAL A 1 121 ? 24.088 2.893 -20.706 1.00 77.62 121 VAL A C 1
ATOM 951 O O . VAL A 1 121 ? 22.879 2.652 -20.656 1.00 77.62 121 VAL A O 1
ATOM 954 N N . LEU A 1 122 ? 24.977 2.297 -19.909 1.00 83.00 122 LEU A N 1
ATOM 955 C CA . LEU A 1 122 ? 24.606 1.408 -18.809 1.00 83.00 122 LEU A CA 1
ATOM 956 C C . LEU A 1 122 ? 24.658 2.137 -17.465 1.00 83.00 122 LEU A C 1
ATOM 958 O O . LEU A 1 122 ? 25.399 3.108 -17.285 1.00 83.00 122 LEU A O 1
ATOM 962 N N . GLY A 1 123 ? 23.889 1.638 -16.501 1.00 80.31 123 GLY A N 1
ATOM 963 C CA . GLY A 1 123 ? 24.129 1.934 -15.094 1.00 80.31 123 GLY A CA 1
ATOM 964 C C . GLY A 1 123 ? 25.509 1.425 -14.669 1.00 80.31 123 GLY A C 1
ATOM 965 O O . GLY A 1 123 ? 25.988 0.411 -15.168 1.00 80.31 123 GLY A O 1
ATOM 966 N N . LYS A 1 124 ? 26.156 2.136 -13.750 1.00 77.06 124 LYS A N 1
ATOM 967 C CA . LYS A 1 124 ? 27.477 1.788 -13.214 1.00 77.06 124 LYS A CA 1
ATOM 968 C C . LYS A 1 124 ? 27.441 0.562 -12.317 1.00 77.06 124 LYS A C 1
ATOM 970 O O . LYS A 1 124 ? 28.306 -0.308 -12.395 1.00 77.06 124 LYS A O 1
ATOM 975 N N . GLU A 1 125 ? 26.431 0.506 -11.466 1.00 79.06 125 GLU A N 1
ATOM 976 C CA . GLU A 1 125 ? 26.209 -0.617 -10.576 1.00 79.06 125 GLU A CA 1
ATOM 977 C C . GLU A 1 125 ? 25.276 -1.614 -11.263 1.00 79.06 125 GLU A C 1
ATOM 979 O O . GLU A 1 125 ? 24.211 -1.254 -11.767 1.00 79.06 125 GLU A O 1
ATOM 984 N N . GLY A 1 126 ? 25.702 -2.871 -11.294 1.00 83.38 126 GLY A N 1
ATOM 985 C CA . GLY A 1 126 ? 24.867 -3.990 -11.716 1.00 83.38 126 GLY A CA 1
ATOM 986 C C . GLY A 1 126 ? 24.615 -4.936 -10.549 1.00 83.38 126 GLY A C 1
ATOM 987 O O . GLY A 1 126 ? 25.233 -4.805 -9.490 1.00 83.38 126 GLY A O 1
ATOM 988 N N . PHE A 1 127 ? 23.771 -5.933 -10.761 1.00 85.94 127 PHE A N 1
ATOM 989 C CA . PHE A 1 127 ? 23.283 -6.827 -9.714 1.00 85.94 127 PHE A CA 1
ATOM 990 C C . PHE A 1 127 ? 23.251 -8.278 -10.199 1.00 85.94 127 PHE A C 1
ATOM 992 O O . PHE A 1 127 ? 23.002 -8.550 -11.370 1.00 85.94 127 PHE A O 1
ATOM 999 N N . SER A 1 128 ? 23.549 -9.213 -9.299 1.00 89.62 128 SER A N 1
ATOM 1000 C CA . SER A 1 128 ? 23.630 -10.655 -9.599 1.00 89.62 128 SER A CA 1
ATOM 1001 C C . SER A 1 128 ? 22.708 -11.503 -8.717 1.00 89.62 128 SER A C 1
ATOM 1003 O O . SER A 1 128 ? 22.827 -12.725 -8.712 1.00 89.62 128 SER A O 1
ATOM 1005 N N . SER A 1 129 ? 21.859 -10.852 -7.922 1.00 87.50 129 SER A N 1
ATOM 1006 C CA . SER A 1 129 ? 20.899 -11.456 -6.996 1.00 87.50 129 SER A CA 1
ATOM 1007 C C . SER A 1 129 ? 19.965 -10.377 -6.453 1.00 87.50 129 SER A C 1
ATOM 1009 O O . SER A 1 129 ? 20.324 -9.195 -6.458 1.00 87.50 129 SER A O 1
ATOM 1011 N N . GLY A 1 130 ? 18.834 -10.791 -5.900 1.00 86.25 130 GLY A N 1
ATOM 1012 C CA . GLY A 1 130 ? 17.871 -9.941 -5.226 1.00 86.25 130 GLY A CA 1
ATOM 1013 C C . GLY A 1 130 ? 16.922 -9.213 -6.169 1.00 86.25 130 GLY A C 1
ATOM 1014 O O . GLY A 1 130 ? 16.795 -9.502 -7.361 1.00 86.25 130 GLY A O 1
ATOM 1015 N N . ARG A 1 131 ? 16.234 -8.230 -5.591 1.00 86.94 131 ARG A N 1
ATOM 1016 C CA . ARG A 1 131 ? 15.204 -7.439 -6.256 1.00 86.94 131 ARG A CA 1
ATOM 1017 C C . ARG A 1 131 ? 15.662 -6.009 -6.420 1.00 86.94 131 ARG A C 1
ATOM 1019 O O . ARG A 1 131 ? 16.136 -5.398 -5.466 1.00 86.94 131 ARG A O 1
ATOM 1026 N N . PHE A 1 132 ? 15.461 -5.466 -7.607 1.00 85.19 132 PHE A N 1
ATOM 1027 C CA . PHE A 1 132 ? 15.954 -4.154 -7.980 1.00 85.19 132 PHE A CA 1
ATOM 1028 C C . PHE A 1 132 ? 14.860 -3.322 -8.649 1.00 85.19 132 PHE A C 1
ATOM 1030 O O . PHE A 1 132 ? 14.110 -3.830 -9.479 1.00 85.19 132 PHE A O 1
ATOM 1037 N N . TYR A 1 133 ? 14.785 -2.035 -8.308 1.00 88.75 133 TYR A N 1
ATOM 1038 C CA . TYR A 1 133 ? 13.863 -1.088 -8.924 1.00 88.75 133 TYR A CA 1
ATOM 1039 C C . TYR A 1 133 ? 14.528 0.263 -9.207 1.00 88.75 133 TYR A C 1
ATOM 1041 O O . TYR A 1 133 ? 15.270 0.786 -8.374 1.00 88.75 133 TYR A O 1
ATOM 1049 N N . TYR A 1 134 ? 14.225 0.855 -10.366 1.00 87.94 134 TYR A N 1
ATOM 1050 C CA . TYR A 1 134 ? 14.597 2.233 -10.695 1.00 87.94 134 TYR A CA 1
ATOM 1051 C C . TYR A 1 134 ? 13.543 2.929 -11.558 1.00 87.94 134 TYR A C 1
ATOM 1053 O O . TYR A 1 134 ? 12.794 2.296 -12.302 1.00 87.94 134 TYR A O 1
ATOM 1061 N N . GLU A 1 135 ? 13.515 4.260 -11.481 1.00 91.19 135 GLU A N 1
ATOM 1062 C CA . GLU A 1 135 ? 12.572 5.104 -12.216 1.00 91.19 135 GLU A CA 1
ATOM 1063 C C . GLU A 1 135 ? 13.280 6.036 -13.192 1.00 91.19 135 GLU A C 1
ATOM 1065 O O . GLU A 1 135 ? 14.296 6.659 -12.872 1.00 91.19 135 GLU A O 1
ATOM 1070 N N . VAL A 1 136 ? 12.691 6.187 -14.377 1.00 91.19 136 VAL A N 1
ATOM 1071 C CA . VAL A 1 136 ? 13.196 7.070 -15.426 1.00 91.19 136 VAL A CA 1
ATOM 1072 C C . VAL A 1 136 ? 12.078 7.959 -15.942 1.00 91.19 136 VAL A C 1
ATOM 1074 O O . VAL A 1 136 ? 11.071 7.491 -16.474 1.00 91.19 136 VAL A O 1
ATOM 1077 N N . GLN A 1 137 ? 12.268 9.269 -15.840 1.00 92.31 137 GLN A N 1
ATOM 1078 C CA . GLN A 1 137 ? 11.424 10.234 -16.523 1.00 92.31 137 GLN A CA 1
ATOM 1079 C C . GLN A 1 137 ? 11.725 10.209 -18.027 1.00 92.31 137 GLN A C 1
ATOM 1081 O O . GLN A 1 137 ? 12.860 10.418 -18.459 1.00 92.31 137 GLN A O 1
ATOM 1086 N N . VAL A 1 138 ? 10.669 10.017 -18.817 1.00 94.94 138 VAL A N 1
ATOM 1087 C CA . VAL A 1 138 ? 10.676 9.984 -20.292 1.00 94.94 138 VAL A CA 1
ATOM 1088 C C . VAL A 1 138 ? 9.841 11.116 -20.907 1.00 94.94 138 VAL A C 1
ATOM 1090 O O . VAL A 1 138 ? 9.588 11.147 -22.116 1.00 94.94 138 VAL A O 1
ATOM 1093 N N . LYS A 1 139 ? 9.372 12.043 -20.066 1.00 91.31 139 LYS A N 1
ATOM 1094 C CA . LYS A 1 139 ? 8.511 13.171 -20.424 1.00 91.31 139 LYS A CA 1
ATOM 1095 C C . LYS A 1 139 ? 9.027 13.926 -21.651 1.00 91.31 139 LYS A C 1
ATOM 1097 O O . LYS A 1 139 ? 10.182 14.322 -21.715 1.00 91.31 139 LYS A O 1
ATOM 1102 N N . GLY A 1 140 ? 8.137 14.133 -22.621 1.00 88.94 140 GLY A N 1
ATOM 1103 C CA . GLY A 1 140 ? 8.424 14.878 -23.852 1.00 88.94 140 GLY A CA 1
ATOM 1104 C C . GLY A 1 140 ? 9.255 14.132 -24.907 1.00 88.94 140 GLY A C 1
ATOM 1105 O O . GLY A 1 140 ? 9.350 14.612 -26.036 1.00 88.94 140 GLY A O 1
ATOM 1106 N N . LYS A 1 141 ? 9.772 12.931 -24.613 1.00 92.44 141 LYS A N 1
ATOM 1107 C CA . LYS A 1 141 ? 10.480 12.111 -25.601 1.00 92.44 141 LYS A CA 1
ATOM 1108 C C . LYS A 1 141 ? 9.536 11.446 -26.602 1.00 92.44 141 LYS A C 1
ATOM 1110 O O . LYS A 1 141 ? 8.354 11.174 -26.344 1.00 92.44 141 LYS A O 1
ATOM 1115 N N . THR A 1 142 ? 10.089 11.176 -27.779 1.00 92.75 142 THR A N 1
ATOM 1116 C CA . THR A 1 142 ? 9.390 10.552 -28.910 1.00 92.75 142 THR A CA 1
ATOM 1117 C C . THR A 1 142 ? 9.991 9.214 -29.321 1.00 92.75 142 THR A C 1
ATOM 1119 O O . THR A 1 142 ? 9.311 8.449 -30.010 1.00 92.75 142 THR A O 1
ATOM 1122 N N . LYS A 1 143 ? 11.221 8.931 -28.869 1.00 93.75 143 LYS A N 1
ATOM 1123 C CA . LYS A 1 143 ? 11.906 7.642 -28.972 1.00 93.75 143 LYS A CA 1
ATOM 1124 C C . LYS A 1 143 ? 12.785 7.416 -27.741 1.00 93.75 143 LYS A C 1
ATOM 1126 O O . LYS A 1 143 ? 13.432 8.364 -27.286 1.00 93.75 143 LYS A O 1
ATOM 1131 N N . TRP A 1 144 ? 12.790 6.200 -27.210 1.00 95.25 144 TRP A N 1
ATOM 1132 C CA . TRP A 1 144 ? 13.701 5.757 -26.150 1.00 95.25 144 TRP A CA 1
ATOM 1133 C C . TRP A 1 144 ? 13.657 4.238 -25.995 1.00 95.25 144 TRP A C 1
ATOM 1135 O O . TRP A 1 144 ? 12.670 3.623 -26.395 1.00 95.25 144 TRP A O 1
ATOM 1145 N N . ASP A 1 145 ? 14.694 3.686 -25.369 1.00 95.19 145 ASP A N 1
ATOM 1146 C CA . ASP A 1 145 ? 14.841 2.279 -24.997 1.00 95.19 145 ASP A CA 1
ATOM 1147 C C . ASP A 1 145 ? 15.178 2.206 -23.505 1.00 95.19 145 ASP A C 1
ATOM 1149 O O . ASP A 1 145 ? 16.092 2.896 -23.044 1.00 95.19 145 ASP A O 1
ATOM 1153 N N . LEU A 1 146 ? 14.433 1.408 -22.741 1.00 96.56 146 LEU A N 1
ATOM 1154 C CA . LEU A 1 146 ? 14.656 1.212 -21.308 1.00 96.56 146 LEU A CA 1
ATOM 1155 C C . LEU A 1 146 ? 14.592 -0.269 -20.964 1.00 96.56 146 LEU A C 1
ATOM 1157 O O . LEU A 1 146 ? 13.755 -0.992 -21.499 1.00 96.56 146 LEU A O 1
ATOM 1161 N N . GLY A 1 147 ? 15.436 -0.712 -20.039 1.00 96.25 147 GLY A N 1
ATOM 1162 C CA . GLY A 1 147 ? 15.391 -2.083 -19.547 1.00 96.25 147 GLY A CA 1
ATOM 1163 C C . GLY A 1 147 ? 16.663 -2.501 -18.841 1.00 96.25 147 GLY A C 1
ATOM 1164 O O . GLY A 1 147 ? 17.400 -1.658 -18.343 1.00 96.25 147 GLY A O 1
ATOM 1165 N N . VAL A 1 148 ? 16.947 -3.796 -18.830 1.00 95.62 148 VAL A N 1
ATOM 1166 C CA . VAL A 1 148 ? 18.187 -4.333 -18.259 1.00 95.62 148 VAL A CA 1
ATOM 1167 C C . VAL A 1 148 ? 18.906 -5.228 -19.253 1.00 95.62 148 VAL A C 1
ATOM 1169 O O . VAL A 1 148 ? 18.287 -5.785 -20.163 1.00 95.62 148 VAL A O 1
ATOM 1172 N N . VAL A 1 149 ? 20.221 -5.341 -19.085 1.00 94.44 149 VAL A N 1
ATOM 1173 C CA . VAL A 1 149 ? 21.090 -6.143 -19.953 1.00 94.44 149 VAL A CA 1
ATOM 1174 C C . VAL A 1 149 ? 22.051 -6.999 -19.150 1.00 94.44 149 VAL A C 1
ATOM 1176 O O . VAL A 1 149 ? 22.445 -6.607 -18.053 1.00 94.44 149 VAL A O 1
ATOM 1179 N N . ARG A 1 150 ? 22.465 -8.143 -19.700 1.00 93.50 150 ARG A N 1
ATOM 1180 C CA . ARG A 1 150 ? 23.567 -8.941 -19.139 1.00 93.50 150 ARG A CA 1
ATOM 1181 C C . ARG A 1 150 ? 24.909 -8.218 -19.276 1.00 93.50 150 ARG A C 1
ATOM 1183 O O . ARG A 1 150 ? 25.101 -7.373 -20.145 1.00 93.50 150 ARG A O 1
ATOM 1190 N N . GLU A 1 151 ? 25.864 -8.566 -18.424 1.00 87.69 151 GLU A N 1
ATOM 1191 C CA . GLU A 1 151 ? 27.222 -8.014 -18.452 1.00 87.69 151 GLU A CA 1
ATOM 1192 C C . GLU A 1 151 ? 27.939 -8.273 -19.788 1.00 87.69 151 GLU A C 1
ATOM 1194 O O . GLU A 1 151 ? 28.608 -7.376 -20.316 1.00 87.69 151 GLU A O 1
ATOM 1199 N N . SER A 1 152 ? 27.763 -9.480 -20.337 1.00 87.75 152 SER A N 1
ATOM 1200 C CA . SER A 1 152 ? 28.457 -9.988 -21.526 1.00 87.75 152 SER A CA 1
ATOM 1201 C C . SER A 1 152 ? 27.900 -9.531 -22.875 1.00 87.75 152 SER A C 1
ATOM 1203 O O . SER A 1 152 ? 28.466 -9.917 -23.897 1.00 87.75 152 SER A O 1
ATOM 1205 N N . VAL A 1 153 ? 26.834 -8.722 -22.906 1.00 86.56 153 VAL A N 1
ATOM 1206 C CA . VAL A 1 153 ? 26.187 -8.323 -24.167 1.00 86.56 153 VAL A CA 1
ATOM 1207 C C . VAL A 1 153 ? 27.164 -7.676 -25.148 1.00 86.56 153 VAL A C 1
ATOM 1209 O O . VAL A 1 153 ? 28.020 -6.866 -24.766 1.00 86.56 153 VAL A O 1
ATOM 1212 N N . ASP A 1 154 ? 26.996 -7.991 -26.432 1.00 80.12 154 ASP A N 1
ATOM 1213 C CA . ASP A 1 154 ? 27.764 -7.362 -27.497 1.00 80.12 154 ASP A CA 1
ATOM 1214 C C . ASP A 1 154 ? 27.448 -5.862 -27.577 1.00 80.12 154 ASP A C 1
ATOM 1216 O O . ASP A 1 154 ? 26.297 -5.423 -27.577 1.00 80.12 154 ASP A O 1
ATOM 1220 N N . ARG A 1 155 ? 28.505 -5.048 -27.643 1.00 78.62 155 ARG A N 1
ATOM 1221 C CA . ARG A 1 155 ? 28.407 -3.574 -27.667 1.00 78.62 155 ARG A CA 1
ATOM 1222 C C . ARG A 1 155 ? 28.850 -2.967 -28.996 1.00 78.62 155 ARG A C 1
ATOM 1224 O O . ARG A 1 155 ? 28.999 -1.748 -29.090 1.00 78.62 155 ARG A O 1
ATOM 1231 N N . LYS A 1 156 ? 29.114 -3.809 -29.998 1.00 69.00 156 LYS A N 1
ATOM 1232 C CA . LYS A 1 156 ? 29.681 -3.405 -31.285 1.00 69.00 156 LYS A CA 1
ATOM 1233 C C . LYS A 1 156 ? 28.820 -3.839 -32.457 1.00 69.00 156 LYS A C 1
ATOM 1235 O O . LYS A 1 156 ? 28.380 -4.981 -32.502 1.00 69.00 156 LYS A O 1
ATOM 1240 N N . GLY A 1 157 ? 28.681 -2.952 -33.437 1.00 68.94 157 GLY A N 1
ATOM 1241 C CA . GLY A 1 157 ? 27.921 -3.212 -34.657 1.00 68.94 157 GLY A CA 1
ATOM 1242 C C . GLY A 1 157 ? 26.407 -3.125 -34.460 1.00 68.94 157 GLY A C 1
ATOM 1243 O O . GLY A 1 157 ? 25.917 -2.360 -33.630 1.00 68.94 157 GLY A O 1
ATOM 1244 N N . GLU A 1 158 ? 25.662 -3.869 -35.279 1.00 70.25 158 GLU A N 1
ATOM 1245 C CA . GLU A 1 158 ? 24.201 -3.930 -35.199 1.00 70.25 158 GLU A CA 1
ATOM 1246 C C . GLU A 1 158 ? 23.785 -4.809 -34.015 1.00 70.25 158 GLU A C 1
ATOM 1248 O O . GLU A 1 158 ? 24.090 -5.999 -33.979 1.00 70.25 158 GLU A O 1
ATOM 1253 N N . ILE A 1 159 ? 23.117 -4.200 -33.035 1.00 77.69 159 ILE A N 1
ATOM 1254 C CA . ILE A 1 159 ? 22.693 -4.867 -31.803 1.00 77.69 159 ILE A CA 1
ATOM 1255 C C . ILE A 1 159 ? 21.228 -5.258 -31.938 1.00 77.69 159 ILE A C 1
ATOM 1257 O O . ILE A 1 159 ? 20.371 -4.407 -32.190 1.00 77.69 159 ILE A O 1
ATOM 1261 N N . THR A 1 160 ? 20.952 -6.538 -31.713 1.00 81.62 160 THR A N 1
ATOM 1262 C CA . THR A 1 160 ? 19.594 -7.067 -31.621 1.00 81.62 160 THR A CA 1
ATOM 1263 C C . THR A 1 160 ? 19.186 -7.089 -30.152 1.00 81.62 160 THR A C 1
ATOM 1265 O O . THR A 1 160 ? 19.883 -7.634 -29.304 1.00 81.62 160 THR A O 1
ATOM 1268 N N . LEU A 1 161 ? 18.084 -6.416 -29.825 1.00 84.50 161 LEU A N 1
ATOM 1269 C CA . LEU A 1 161 ? 17.627 -6.253 -28.446 1.00 84.50 161 LEU A CA 1
ATOM 1270 C C . LEU A 1 161 ? 16.638 -7.369 -28.092 1.00 84.50 161 LEU A C 1
ATOM 1272 O O . LEU A 1 161 ? 15.445 -7.103 -28.010 1.00 84.50 161 LEU A O 1
ATOM 1276 N N . THR A 1 162 ? 17.111 -8.604 -27.922 1.00 90.88 162 THR A N 1
ATOM 1277 C CA . THR A 1 162 ? 16.266 -9.748 -27.527 1.00 90.88 162 THR A CA 1
ATOM 1278 C C . THR A 1 162 ? 16.716 -10.364 -26.199 1.00 90.88 162 THR A C 1
ATOM 1280 O O . THR A 1 162 ? 17.886 -10.221 -25.827 1.00 90.88 162 THR A O 1
ATOM 1283 N N . PRO A 1 163 ? 15.833 -11.097 -25.489 1.00 92.38 163 PRO A N 1
ATOM 1284 C CA . PRO A 1 163 ? 16.213 -11.846 -24.291 1.00 92.38 163 PRO A CA 1
ATOM 1285 C C . PRO A 1 163 ? 17.346 -12.852 -24.528 1.00 92.38 163 PRO A C 1
ATOM 1287 O O . PRO A 1 163 ? 18.214 -13.000 -23.666 1.00 92.38 163 PRO A O 1
ATOM 1290 N N . ASP A 1 164 ? 17.370 -13.499 -25.697 1.00 90.31 164 ASP A N 1
ATOM 1291 C CA . ASP A 1 164 ? 18.408 -14.466 -26.076 1.00 90.31 164 ASP A CA 1
ATOM 1292 C C . ASP A 1 164 ? 19.782 -13.797 -26.223 1.00 90.31 164 ASP A C 1
ATOM 1294 O O . ASP A 1 164 ? 20.786 -14.343 -25.764 1.00 90.31 164 ASP A O 1
ATOM 1298 N N . ASP A 1 165 ? 19.810 -12.569 -26.748 1.00 90.44 165 ASP A N 1
ATOM 1299 C CA . ASP A 1 165 ? 21.008 -11.723 -26.812 1.00 90.44 165 ASP A CA 1
ATOM 1300 C C . ASP A 1 165 ? 21.317 -11.016 -25.475 1.00 90.44 165 ASP A C 1
ATOM 1302 O O . ASP A 1 165 ? 22.271 -10.244 -25.376 1.00 90.44 165 ASP A O 1
ATOM 1306 N N . GLY A 1 166 ? 20.529 -11.273 -24.425 1.00 93.12 166 GLY A N 1
ATOM 1307 C CA . GLY A 1 166 ? 20.743 -10.751 -23.075 1.00 93.12 166 GLY A CA 1
ATOM 1308 C C . GLY A 1 166 ? 20.132 -9.375 -22.805 1.00 93.12 166 GLY A C 1
ATOM 1309 O O . GLY A 1 166 ? 20.609 -8.687 -21.901 1.00 93.12 166 GLY A O 1
ATOM 1310 N N . PHE A 1 167 ? 19.101 -8.972 -23.555 1.00 94.44 167 PHE A N 1
ATOM 1311 C CA . PHE A 1 167 ? 18.391 -7.698 -23.408 1.00 94.44 167 PHE A CA 1
ATOM 1312 C C . PHE A 1 167 ? 16.918 -7.911 -23.030 1.00 94.44 167 PHE A C 1
ATOM 1314 O O . PHE A 1 167 ? 16.169 -8.574 -23.741 1.00 94.44 167 PHE A O 1
ATOM 1321 N N . TRP A 1 168 ? 16.454 -7.247 -21.970 1.00 97.25 168 TRP A N 1
ATOM 1322 C CA . TRP A 1 168 ? 15.032 -7.193 -21.603 1.00 97.25 168 TRP A CA 1
ATOM 1323 C C . TRP A 1 168 ? 14.580 -5.747 -21.607 1.00 97.25 168 TRP A C 1
ATOM 1325 O O . TRP A 1 168 ? 14.838 -5.017 -20.650 1.00 97.25 168 TRP A O 1
ATOM 1335 N N . THR A 1 169 ? 13.955 -5.311 -22.703 1.00 97.12 169 THR A N 1
ATOM 1336 C CA . THR A 1 169 ? 13.699 -3.885 -22.951 1.00 97.12 169 THR A CA 1
ATOM 1337 C C . THR A 1 169 ? 12.266 -3.588 -23.380 1.00 97.12 169 THR A C 1
ATOM 1339 O O . THR A 1 169 ? 11.597 -4.403 -24.017 1.00 97.12 169 THR A O 1
ATOM 1342 N N . VAL A 1 170 ? 11.794 -2.395 -23.034 1.00 97.62 170 VAL A N 1
ATOM 1343 C CA . VAL A 1 170 ? 10.609 -1.766 -23.622 1.00 97.62 170 VAL A CA 1
ATOM 1344 C C . VAL A 1 170 ? 11.071 -0.525 -24.371 1.00 97.62 170 VAL A C 1
ATOM 1346 O O . VAL A 1 170 ? 11.890 0.251 -23.868 1.00 97.62 170 VAL A O 1
ATOM 1349 N N . ILE A 1 171 ? 10.541 -0.340 -25.576 1.00 96.56 171 ILE A N 1
ATOM 1350 C CA . ILE A 1 171 ? 10.917 0.758 -26.458 1.00 96.56 171 ILE A CA 1
ATOM 1351 C C . ILE A 1 171 ? 9.720 1.639 -26.802 1.00 96.56 171 ILE A C 1
ATOM 1353 O O . ILE A 1 171 ? 8.584 1.175 -26.878 1.00 96.56 171 ILE A O 1
ATOM 1357 N N . LEU A 1 172 ? 9.997 2.916 -27.058 1.00 96.31 172 LEU A N 1
ATOM 1358 C CA . LEU A 1 172 ? 9.083 3.849 -27.710 1.00 96.31 172 LEU A CA 1
ATOM 1359 C C . LEU A 1 172 ? 9.616 4.194 -29.099 1.00 96.31 172 LEU A C 1
ATOM 1361 O O . LEU A 1 172 ? 10.770 4.611 -29.249 1.00 96.31 172 LEU A O 1
ATOM 1365 N N . ARG A 1 173 ? 8.760 4.108 -30.114 1.00 93.94 173 ARG A N 1
ATOM 1366 C CA . ARG A 1 173 ? 9.007 4.581 -31.480 1.00 93.94 173 ARG A CA 1
ATOM 1367 C C . ARG A 1 173 ? 7.851 5.456 -31.953 1.00 93.94 173 ARG A C 1
ATOM 1369 O O . ARG A 1 173 ? 6.763 5.457 -31.387 1.00 93.94 173 ARG A O 1
ATOM 1376 N N . ASN A 1 174 ? 8.121 6.289 -32.959 1.00 88.75 174 ASN A N 1
ATOM 1377 C CA . ASN A 1 174 ? 7.107 7.091 -33.654 1.00 88.75 174 ASN A CA 1
ATOM 1378 C C . ASN A 1 174 ? 6.120 7.834 -32.726 1.00 88.75 174 ASN A C 1
ATOM 1380 O O . ASN A 1 174 ? 4.946 8.007 -33.044 1.00 88.75 174 ASN A O 1
ATOM 1384 N N . LYS A 1 175 ? 6.618 8.331 -31.583 1.00 87.06 175 LYS A N 1
ATOM 1385 C CA . LYS A 1 175 ? 5.899 9.070 -30.527 1.00 87.06 175 LYS A CA 1
ATOM 1386 C C . LYS A 1 175 ? 4.951 8.262 -29.637 1.00 87.06 175 LYS A C 1
ATOM 1388 O O . LYS A 1 175 ? 4.848 8.661 -28.473 1.00 87.06 175 LYS A O 1
ATOM 1393 N N . ASN A 1 176 ? 4.283 7.231 -30.162 1.00 89.19 176 ASN A N 1
ATOM 1394 C CA . ASN A 1 176 ? 3.198 6.498 -29.490 1.00 89.19 176 ASN A CA 1
ATOM 1395 C C . ASN A 1 176 ? 3.209 4.972 -29.735 1.00 89.19 176 ASN A C 1
ATOM 1397 O O . ASN A 1 176 ? 2.283 4.297 -29.295 1.00 89.19 176 ASN A O 1
ATOM 1401 N N . GLU A 1 177 ? 4.190 4.431 -30.456 1.00 94.25 177 GLU A N 1
ATOM 1402 C CA . GLU A 1 177 ? 4.317 2.985 -30.670 1.00 94.25 177 GLU A CA 1
ATOM 1403 C C . GLU A 1 177 ? 5.210 2.419 -29.570 1.00 94.25 177 GLU A C 1
ATOM 1405 O O . GLU A 1 177 ? 6.357 2.847 -29.426 1.00 94.25 177 GLU A O 1
ATOM 1410 N N . TYR A 1 178 ? 4.658 1.516 -28.765 1.00 97.06 178 TYR A N 1
ATOM 1411 C CA . TYR A 1 178 ? 5.350 0.882 -27.652 1.00 97.06 178 TYR A CA 1
ATOM 1412 C C . TYR A 1 178 ? 5.494 -0.598 -27.946 1.00 97.06 178 TYR A C 1
ATOM 1414 O O . TYR A 1 178 ? 4.493 -1.252 -28.222 1.00 97.06 178 TYR A O 1
ATOM 1422 N N . ASP A 1 179 ? 6.704 -1.128 -27.832 1.00 96.94 179 ASP A N 1
ATOM 1423 C CA . ASP A 1 179 ? 6.956 -2.550 -28.042 1.00 96.94 179 ASP A CA 1
ATOM 1424 C C . ASP A 1 179 ? 7.832 -3.096 -26.912 1.00 96.94 179 ASP A C 1
ATOM 1426 O O . ASP A 1 179 ? 8.780 -2.444 -26.466 1.00 96.94 179 ASP A O 1
ATOM 1430 N N . ALA A 1 180 ? 7.519 -4.305 -26.455 1.00 96.81 180 ALA A N 1
ATOM 1431 C CA . ALA A 1 180 ? 8.450 -5.132 -25.705 1.00 96.81 180 ALA A CA 1
ATOM 1432 C C . ALA A 1 180 ? 9.224 -5.987 -26.710 1.00 96.81 180 ALA A C 1
ATOM 1434 O O . ALA A 1 180 ? 8.629 -6.752 -27.477 1.00 96.81 180 ALA A O 1
ATOM 1435 N N . LEU A 1 181 ? 10.547 -5.852 -26.724 1.00 94.81 181 LEU A N 1
ATOM 1436 C CA . LEU A 1 181 ? 11.413 -6.575 -27.653 1.00 94.81 181 LEU A CA 1
ATOM 1437 C C . LEU A 1 181 ? 11.691 -8.006 -27.167 1.00 94.81 181 LEU A C 1
ATOM 1439 O O . LEU A 1 181 ? 12.831 -8.413 -26.983 1.00 94.81 181 LEU A O 1
ATOM 1443 N N . ALA A 1 182 ? 10.620 -8.766 -26.939 1.00 91.06 182 ALA A N 1
ATOM 1444 C CA . ALA A 1 182 ? 10.675 -10.216 -26.800 1.00 91.06 182 ALA A CA 1
ATOM 1445 C C . ALA A 1 182 ? 10.963 -10.882 -28.159 1.00 91.06 182 ALA A C 1
ATOM 1447 O O . ALA A 1 182 ? 10.996 -10.209 -29.192 1.00 91.06 182 ALA A O 1
ATOM 1448 N N . ASP A 1 183 ? 11.140 -12.204 -28.164 1.00 86.88 183 ASP A N 1
ATOM 1449 C CA . ASP A 1 183 ? 11.169 -12.991 -29.397 1.00 86.88 183 ASP A CA 1
ATOM 1450 C C . ASP A 1 183 ? 9.925 -13.900 -29.487 1.00 86.88 183 ASP A C 1
ATOM 1452 O O . ASP A 1 183 ? 9.814 -14.866 -28.724 1.00 86.88 183 ASP A O 1
ATOM 1456 N N . PRO A 1 184 ? 8.953 -13.599 -30.372 1.00 90.44 184 PRO A N 1
ATOM 1457 C CA . PRO A 1 184 ? 8.871 -12.421 -31.245 1.00 90.44 184 PRO A CA 1
ATOM 1458 C C . PRO A 1 184 ? 8.482 -11.141 -30.483 1.00 90.44 184 PRO A C 1
ATOM 1460 O O . PRO A 1 184 ? 7.952 -11.202 -29.370 1.00 90.44 184 PRO A O 1
ATOM 1463 N N . SER A 1 185 ? 8.685 -9.973 -31.105 1.00 92.56 185 SER A N 1
ATOM 1464 C CA . SER A 1 185 ? 8.350 -8.686 -30.484 1.00 92.56 185 SER A CA 1
ATOM 1465 C C . SER A 1 185 ? 6.850 -8.552 -30.205 1.00 92.56 185 SER A C 1
ATOM 1467 O O . SER A 1 185 ? 5.998 -8.991 -30.984 1.00 92.56 185 SER A O 1
ATOM 1469 N N . VAL A 1 186 ? 6.518 -7.919 -29.079 1.00 96.19 186 VAL A N 1
ATOM 1470 C CA . VAL A 1 186 ? 5.141 -7.761 -28.601 1.00 96.19 186 VAL A CA 1
ATOM 1471 C C . VAL A 1 186 ? 4.764 -6.287 -28.616 1.00 96.19 186 VAL A C 1
ATOM 1473 O O . VAL A 1 186 ? 5.344 -5.488 -27.884 1.00 96.19 186 VAL A O 1
ATOM 1476 N N . SER A 1 187 ? 3.754 -5.933 -29.412 1.00 96.50 187 SER A N 1
ATOM 1477 C CA . SER A 1 187 ? 3.242 -4.562 -29.459 1.00 96.50 187 SER A CA 1
ATOM 1478 C C . SER A 1 187 ? 2.305 -4.264 -28.290 1.00 96.50 187 SER A C 1
ATOM 1480 O O . SER A 1 187 ? 1.382 -5.030 -28.000 1.00 96.50 187 SER A O 1
ATOM 1482 N N . LEU A 1 188 ? 2.546 -3.145 -27.610 1.00 95.38 188 LEU A N 1
ATOM 1483 C CA . LEU A 1 188 ? 1.902 -2.761 -26.359 1.00 95.38 188 LEU A CA 1
ATOM 1484 C C . LEU A 1 188 ? 0.874 -1.650 -26.600 1.00 95.38 188 LEU A C 1
ATOM 1486 O O . LEU A 1 188 ? 1.181 -0.571 -27.105 1.00 95.38 188 LEU A O 1
ATOM 1490 N N . SER A 1 189 ? -0.370 -1.896 -26.189 1.00 91.38 189 SER A N 1
ATOM 1491 C CA . SER A 1 189 ? -1.459 -0.917 -26.280 1.00 91.38 189 SER A CA 1
ATOM 1492 C C . SER A 1 189 ? -1.636 -0.178 -24.954 1.00 91.38 189 SER A C 1
ATOM 1494 O O . SER A 1 189 ? -2.358 -0.641 -24.074 1.00 91.38 189 SER A O 1
ATOM 1496 N N . LEU A 1 190 ? -0.986 0.979 -24.812 1.00 89.00 190 LEU A N 1
ATOM 1497 C CA . LEU A 1 190 ? -1.081 1.814 -23.610 1.00 89.00 190 LEU A CA 1
ATOM 1498 C C . LEU A 1 190 ? -2.202 2.853 -23.751 1.00 89.00 190 LEU A C 1
ATOM 1500 O O . LEU A 1 190 ? -2.228 3.629 -24.706 1.00 89.00 190 LEU A O 1
ATOM 1504 N N . SER A 1 191 ? -3.128 2.895 -22.788 1.00 80.00 191 SER A N 1
ATOM 1505 C CA . SER A 1 191 ? -4.243 3.858 -22.785 1.00 80.00 191 SER A CA 1
ATOM 1506 C C . SER A 1 191 ? -3.806 5.287 -22.461 1.00 80.00 191 SER A C 1
ATOM 1508 O O . SER A 1 191 ? -4.484 6.244 -22.836 1.00 80.00 191 SER A O 1
ATOM 1510 N N . VAL A 1 192 ? -2.686 5.437 -21.753 1.00 88.44 192 VAL A N 1
ATOM 1511 C CA . VAL A 1 192 ? -2.089 6.721 -21.382 1.00 88.44 192 VAL A CA 1
ATOM 1512 C C . VAL A 1 192 ? -0.605 6.680 -21.723 1.00 88.44 192 VAL A C 1
ATOM 1514 O O . VAL A 1 192 ? 0.042 5.644 -21.605 1.00 88.44 192 VAL A O 1
ATOM 1517 N N . LYS A 1 193 ? -0.067 7.816 -22.177 1.00 91.56 193 LYS A N 1
ATOM 1518 C CA . LYS A 1 193 ? 1.353 7.954 -22.493 1.00 91.56 193 LYS A CA 1
ATOM 1519 C C . LYS A 1 193 ? 2.168 8.092 -21.192 1.00 91.56 193 LYS A C 1
ATOM 1521 O O . LYS A 1 193 ? 2.066 9.166 -20.583 1.00 91.56 193 LYS A O 1
ATOM 1526 N N . PRO A 1 194 ? 3.019 7.119 -20.811 1.00 92.69 194 PRO A N 1
ATOM 1527 C CA . PRO A 1 194 ? 3.829 7.230 -19.600 1.00 92.69 194 PRO A CA 1
ATOM 1528 C C . PRO A 1 194 ? 4.754 8.447 -19.683 1.00 92.69 194 PRO A C 1
ATOM 1530 O O . PRO A 1 194 ? 5.407 8.674 -20.708 1.00 92.69 194 PRO A O 1
ATOM 1533 N N . GLN A 1 195 ? 4.794 9.255 -18.619 1.00 94.12 195 GLN A N 1
ATOM 1534 C CA . GLN A 1 195 ? 5.785 10.332 -18.470 1.00 94.12 195 GLN A CA 1
ATOM 1535 C C . GLN A 1 195 ? 6.973 9.885 -17.619 1.00 94.12 195 GLN A C 1
ATOM 1537 O O . GLN A 1 195 ? 8.069 10.442 -17.753 1.00 94.12 195 GLN A O 1
ATOM 1542 N N . LYS A 1 196 ? 6.774 8.839 -16.818 1.00 93.94 196 LYS A N 1
ATOM 1543 C CA . LYS A 1 196 ? 7.793 8.165 -16.034 1.00 93.94 196 LYS A CA 1
ATOM 1544 C C . LYS A 1 196 ? 7.587 6.648 -16.083 1.00 93.94 196 LYS A C 1
ATOM 1546 O O . LYS A 1 196 ? 6.467 6.164 -15.933 1.00 93.94 196 LYS A O 1
ATOM 1551 N N . VAL A 1 197 ? 8.676 5.917 -16.300 1.00 95.44 197 VAL A N 1
ATOM 1552 C CA . VAL A 1 197 ? 8.690 4.454 -16.388 1.00 95.44 197 VAL A CA 1
ATOM 1553 C C . VAL A 1 197 ? 9.497 3.884 -15.230 1.00 95.44 197 VAL A C 1
ATOM 1555 O O . VAL A 1 197 ? 10.633 4.301 -15.007 1.00 95.44 197 VAL A O 1
ATOM 1558 N N . GLY A 1 198 ? 8.900 2.946 -14.503 1.00 94.81 198 GLY A N 1
ATOM 1559 C CA . GLY A 1 198 ? 9.553 2.153 -13.471 1.00 94.81 198 GLY A CA 1
ATOM 1560 C C . GLY A 1 198 ? 9.986 0.817 -14.057 1.00 94.81 198 GLY A C 1
ATOM 1561 O O . GLY A 1 198 ? 9.212 0.187 -14.779 1.00 94.81 198 GLY A O 1
ATOM 1562 N N . VAL A 1 199 ? 11.209 0.394 -13.760 1.00 95.38 199 VAL A N 1
ATOM 1563 C CA . VAL A 1 199 ? 11.757 -0.899 -14.178 1.00 95.38 199 VAL A CA 1
ATOM 1564 C C . VAL A 1 199 ? 12.093 -1.688 -12.926 1.00 95.38 199 VAL A C 1
ATOM 1566 O O . VAL A 1 199 ? 12.856 -1.226 -12.082 1.00 95.38 199 VAL A O 1
ATOM 1569 N N . PHE A 1 200 ? 11.501 -2.869 -12.818 1.00 94.38 200 PHE A N 1
ATOM 1570 C CA . PHE A 1 200 ? 11.628 -3.777 -11.692 1.00 94.38 200 PHE A CA 1
ATOM 1571 C C . PHE A 1 200 ? 12.250 -5.093 -12.152 1.00 94.38 200 PHE A C 1
ATOM 1573 O O . PHE A 1 200 ? 11.871 -5.619 -13.198 1.00 94.38 200 PHE A O 1
ATOM 1580 N N . VAL A 1 201 ? 13.160 -5.646 -11.360 1.00 93.62 201 VAL A N 1
ATOM 1581 C CA . VAL A 1 201 ? 13.753 -6.961 -11.591 1.00 93.62 201 VAL A CA 1
ATOM 1582 C C . VAL A 1 201 ? 13.669 -7.783 -10.315 1.00 93.62 201 VAL A C 1
ATOM 1584 O O . VAL A 1 201 ? 14.067 -7.302 -9.260 1.00 93.62 201 VAL A O 1
ATOM 1587 N N . ASP A 1 202 ? 13.187 -9.017 -10.419 1.00 93.38 202 ASP A N 1
ATOM 1588 C CA . ASP A 1 202 ? 13.368 -10.059 -9.405 1.00 93.38 202 ASP A CA 1
ATOM 1589 C C . ASP A 1 202 ? 14.321 -11.094 -10.008 1.00 93.38 202 ASP A C 1
ATOM 1591 O O . ASP A 1 202 ? 13.971 -11.787 -10.970 1.00 93.38 202 ASP A O 1
ATOM 1595 N N . TYR A 1 203 ? 15.566 -11.108 -9.526 1.00 90.94 203 TYR A N 1
ATOM 1596 C CA . TYR A 1 203 ? 16.625 -11.911 -10.126 1.00 90.94 203 TYR A CA 1
ATOM 1597 C C . TYR A 1 203 ? 16.365 -13.408 -9.914 1.00 90.94 203 TYR A C 1
ATOM 1599 O O . TYR A 1 203 ? 16.537 -14.207 -10.832 1.00 90.94 203 TYR A O 1
ATOM 1607 N N . GLU A 1 204 ? 15.933 -13.797 -8.716 1.00 90.06 204 GLU A N 1
ATOM 1608 C CA . GLU A 1 204 ? 15.672 -15.190 -8.363 1.00 90.06 204 GLU A CA 1
ATOM 1609 C C . GLU A 1 204 ? 14.427 -15.752 -9.059 1.00 90.06 204 GLU A C 1
ATOM 1611 O O . GLU A 1 204 ? 14.448 -16.903 -9.492 1.00 90.06 204 GLU A O 1
ATOM 1616 N N . GLU A 1 205 ? 13.374 -14.945 -9.214 1.00 91.69 205 GLU A N 1
ATOM 1617 C CA . GLU A 1 205 ? 12.148 -15.349 -9.921 1.00 91.69 205 GLU A CA 1
ATOM 1618 C C . GLU A 1 205 ? 12.250 -15.200 -11.448 1.00 91.69 205 GLU A C 1
ATOM 1620 O O . GLU A 1 205 ? 11.311 -15.537 -12.173 1.00 91.69 205 GLU A O 1
ATOM 1625 N N . GLY A 1 206 ? 13.371 -14.690 -11.969 1.00 92.69 206 GLY A N 1
ATOM 1626 C CA . GLY A 1 206 ? 13.545 -14.564 -13.412 1.00 92.69 206 GLY A CA 1
ATOM 1627 C C . GLY A 1 206 ? 12.596 -13.548 -14.044 1.00 92.69 206 GLY A C 1
ATOM 1628 O O . GLY A 1 206 ? 12.070 -13.785 -15.135 1.00 92.69 206 GLY A O 1
ATOM 1629 N N . LEU A 1 207 ? 12.321 -12.444 -13.347 1.00 95.88 207 LEU A N 1
ATOM 1630 C CA . LEU A 1 207 ? 11.286 -11.483 -13.716 1.00 95.88 207 LEU A CA 1
ATOM 1631 C C . LEU A 1 207 ? 11.890 -10.116 -14.037 1.00 95.88 207 LEU A C 1
ATOM 1633 O O . LEU A 1 207 ? 12.599 -9.549 -13.213 1.00 95.88 207 LEU A O 1
ATOM 1637 N N . VAL A 1 208 ? 11.525 -9.533 -15.183 1.00 97.00 208 VAL A N 1
ATOM 1638 C CA . VAL A 1 208 ? 11.744 -8.105 -15.488 1.00 97.00 208 VAL A CA 1
ATOM 1639 C C . VAL A 1 208 ? 10.406 -7.460 -15.817 1.00 97.00 208 VAL A C 1
ATOM 1641 O O . VAL A 1 208 ? 9.761 -7.854 -16.784 1.00 97.00 208 VAL A O 1
ATOM 1644 N N . SER A 1 209 ? 9.980 -6.465 -15.045 1.00 96.75 209 SER A N 1
ATOM 1645 C CA . SER A 1 209 ? 8.681 -5.803 -15.196 1.00 96.75 209 SER A CA 1
ATOM 1646 C C . SER A 1 209 ? 8.807 -4.297 -15.389 1.00 96.75 209 SER A C 1
ATOM 1648 O O . SER A 1 209 ? 9.697 -3.651 -14.842 1.00 96.75 209 SER A O 1
ATOM 1650 N N . PHE A 1 210 ? 7.876 -3.737 -16.154 1.00 97.00 210 PHE A N 1
ATOM 1651 C CA . PHE A 1 210 ? 7.812 -2.325 -16.507 1.00 97.00 210 PHE A CA 1
ATOM 1652 C C . PHE A 1 210 ? 6.479 -1.736 -16.056 1.00 97.00 210 PHE A C 1
ATOM 1654 O O . PHE A 1 210 ? 5.429 -2.362 -16.226 1.00 97.00 210 PHE A O 1
ATOM 1661 N N . TYR A 1 211 ? 6.515 -0.514 -15.529 1.00 93.50 211 TYR A N 1
ATOM 1662 C CA . TYR A 1 211 ? 5.346 0.175 -14.986 1.00 93.50 211 TYR A CA 1
ATOM 1663 C C . TYR A 1 211 ? 5.284 1.625 -15.456 1.00 93.50 211 TYR A C 1
ATOM 1665 O O . TYR A 1 211 ? 6.305 2.304 -15.556 1.00 93.50 211 TYR A O 1
ATOM 1673 N N . ASP A 1 212 ? 4.073 2.115 -15.697 1.00 91.31 212 ASP A N 1
ATOM 1674 C CA . ASP A 1 212 ? 3.787 3.544 -15.750 1.00 91.31 212 ASP A CA 1
ATOM 1675 C C . ASP A 1 212 ? 3.644 4.026 -14.305 1.00 91.31 212 ASP A C 1
ATOM 1677 O O . ASP A 1 212 ? 2.678 3.686 -13.617 1.00 91.31 212 ASP A O 1
ATOM 1681 N N . VAL A 1 213 ? 4.637 4.781 -13.836 1.00 88.00 213 VAL A N 1
ATOM 1682 C CA . VAL A 1 213 ? 4.720 5.207 -12.432 1.00 88.00 213 VAL A CA 1
ATOM 1683 C C . VAL A 1 213 ? 3.617 6.205 -12.100 1.00 88.00 213 VAL A C 1
ATOM 1685 O O . VAL A 1 213 ? 3.023 6.145 -11.024 1.00 88.00 213 VAL A O 1
ATOM 1688 N N . ASP A 1 214 ? 3.315 7.109 -13.032 1.00 83.88 214 ASP A N 1
ATOM 1689 C CA . ASP A 1 214 ? 2.350 8.182 -12.806 1.00 83.88 214 ASP A CA 1
ATOM 1690 C C . ASP A 1 214 ? 0.923 7.623 -12.731 1.00 83.88 214 ASP A C 1
ATOM 1692 O O . ASP A 1 214 ? 0.130 8.042 -11.886 1.00 83.88 214 ASP A O 1
ATOM 1696 N N . ASN A 1 215 ? 0.609 6.635 -13.576 1.00 82.38 215 ASN A N 1
ATOM 1697 C CA . ASN A 1 215 ? -0.700 5.976 -13.594 1.00 82.38 215 ASN A CA 1
ATOM 1698 C C . ASN A 1 215 ? -0.783 4.727 -12.707 1.00 82.38 215 ASN A C 1
ATOM 1700 O O . ASN A 1 215 ? -1.851 4.121 -12.617 1.00 82.38 215 ASN A O 1
ATOM 1704 N N . ARG A 1 216 ? 0.320 4.344 -12.049 1.00 85.25 216 ARG A N 1
ATOM 1705 C CA . ARG A 1 216 ? 0.440 3.128 -11.226 1.00 85.25 216 ARG A CA 1
ATOM 1706 C C . ARG A 1 216 ? -0.067 1.876 -11.948 1.00 85.25 216 ARG A C 1
ATOM 1708 O O . ARG A 1 216 ? -0.746 1.039 -11.356 1.00 85.25 216 ARG A O 1
ATOM 1715 N N . SER A 1 217 ? 0.226 1.764 -13.241 1.00 85.38 217 SER A N 1
ATOM 1716 C CA . SER A 1 217 ? -0.252 0.661 -14.073 1.00 85.38 217 SER A CA 1
ATOM 1717 C C . SER A 1 217 ? 0.901 -0.151 -14.638 1.00 85.38 217 SER A C 1
ATOM 1719 O O . SER A 1 217 ? 1.942 0.386 -15.011 1.00 85.38 217 SER A O 1
ATOM 1721 N N . HIS A 1 218 ? 0.690 -1.456 -14.746 1.00 93.38 218 HIS A N 1
ATOM 1722 C CA . HIS A 1 218 ? 1.620 -2.368 -15.400 1.00 93.38 218 HIS A CA 1
ATOM 1723 C C . HIS A 1 218 ? 1.697 -2.098 -16.911 1.00 93.38 218 HIS A C 1
ATOM 1725 O O . HIS A 1 218 ? 0.681 -1.794 -17.538 1.00 93.38 218 HIS A O 1
ATOM 1731 N N . ILE A 1 219 ? 2.905 -2.182 -17.474 1.00 94.12 219 ILE A N 1
ATOM 1732 C CA . ILE A 1 219 ? 3.175 -2.051 -18.913 1.00 94.12 219 ILE A CA 1
ATOM 1733 C C . ILE A 1 219 ? 3.434 -3.431 -19.520 1.00 94.12 219 ILE A C 1
ATOM 1735 O O . ILE A 1 219 ? 2.752 -3.826 -20.463 1.00 94.12 219 ILE A O 1
ATOM 1739 N N . TYR A 1 220 ? 4.442 -4.147 -19.013 1.00 97.31 220 TYR A N 1
ATOM 1740 C CA . TYR A 1 220 ? 4.864 -5.443 -19.546 1.00 97.31 220 TYR A CA 1
ATOM 1741 C C . TYR A 1 220 ? 5.750 -6.198 -18.547 1.00 97.31 220 TYR A C 1
ATOM 1743 O O . TYR A 1 220 ? 6.418 -5.567 -17.728 1.00 97.31 220 TYR A O 1
ATOM 1751 N N . SER A 1 221 ? 5.784 -7.532 -18.634 1.00 96.50 221 SER A N 1
ATOM 1752 C CA . SER A 1 221 ? 6.700 -8.381 -17.863 1.00 96.50 221 SER A CA 1
ATOM 1753 C C . SER A 1 221 ? 7.321 -9.469 -18.732 1.00 96.50 221 SER A C 1
ATOM 1755 O O . SER A 1 221 ? 6.617 -10.175 -19.448 1.00 96.50 221 SER A O 1
ATOM 1757 N N . TYR A 1 222 ? 8.632 -9.637 -18.605 1.00 96.75 222 TYR A N 1
ATOM 1758 C CA . TYR A 1 222 ? 9.360 -10.828 -19.020 1.00 96.75 222 TYR A CA 1
ATOM 1759 C C . TYR A 1 222 ? 9.385 -11.797 -17.841 1.00 96.75 222 TYR A C 1
ATOM 1761 O O . TYR A 1 222 ? 9.943 -11.455 -16.801 1.00 96.75 222 TYR A O 1
ATOM 1769 N N . THR A 1 223 ? 8.768 -12.967 -17.988 1.00 94.94 223 THR A N 1
ATOM 1770 C CA . THR A 1 223 ? 8.708 -14.013 -16.954 1.00 94.94 223 THR A CA 1
ATOM 1771 C C . THR A 1 223 ? 9.576 -15.202 -17.339 1.00 94.94 223 THR A C 1
ATOM 1773 O O . THR A 1 223 ? 10.001 -15.310 -18.491 1.00 94.94 223 THR A O 1
ATOM 1776 N N . ASP A 1 224 ? 9.825 -16.101 -16.387 1.00 92.56 224 ASP A N 1
ATOM 1777 C CA . ASP A 1 224 ? 10.507 -17.379 -16.623 1.00 92.56 224 ASP A CA 1
ATOM 1778 C C . ASP A 1 224 ? 11.930 -17.220 -17.196 1.00 92.56 224 ASP A C 1
ATOM 1780 O O . ASP A 1 224 ? 12.430 -18.073 -17.932 1.00 92.56 224 ASP A O 1
ATOM 1784 N N . GLN A 1 225 ? 12.598 -16.107 -16.873 1.00 93.12 225 GLN A N 1
ATOM 1785 C CA . GLN A 1 225 ? 13.966 -15.850 -17.308 1.00 93.12 225 GLN A CA 1
ATOM 1786 C C . GLN A 1 225 ? 14.963 -16.569 -16.399 1.00 93.12 225 GLN A C 1
ATOM 1788 O O . GLN A 1 225 ? 14.784 -16.683 -15.194 1.00 93.12 225 GLN A O 1
ATOM 1793 N N . SER A 1 226 ? 16.061 -17.052 -16.970 1.00 90.62 226 SER A N 1
ATOM 1794 C CA . SER A 1 226 ? 17.158 -17.635 -16.192 1.00 90.62 226 SER A CA 1
ATOM 1795 C C . SER A 1 226 ? 18.367 -16.713 -16.268 1.00 90.62 226 SER A C 1
ATOM 1797 O O . SER A 1 226 ? 19.082 -16.685 -17.274 1.00 90.62 226 SER A O 1
ATOM 1799 N N . PHE A 1 227 ? 18.588 -15.915 -15.224 1.00 93.00 227 PHE A N 1
ATOM 1800 C CA . PHE A 1 227 ? 19.741 -15.020 -15.157 1.00 93.00 227 PHE A CA 1
ATOM 1801 C C . PHE A 1 227 ? 20.956 -15.754 -14.584 1.00 93.00 227 PHE A C 1
ATOM 1803 O O . PHE A 1 227 ? 20.930 -16.294 -13.481 1.00 93.00 227 PHE A O 1
ATOM 1810 N N . THR A 1 228 ? 22.046 -15.771 -15.345 1.00 89.50 228 THR A N 1
ATOM 1811 C CA . THR A 1 228 ? 23.307 -16.435 -14.975 1.00 89.50 228 THR A CA 1
ATOM 1812 C C . THR A 1 228 ? 24.453 -15.453 -14.767 1.00 89.50 228 THR A C 1
ATOM 1814 O O . THR A 1 228 ? 25.560 -15.857 -14.420 1.00 89.50 228 THR A O 1
ATOM 1817 N N . GLU A 1 229 ? 24.204 -14.171 -15.010 1.00 91.19 229 GLU A N 1
ATOM 1818 C CA . GLU A 1 229 ? 25.203 -13.116 -15.074 1.00 91.19 229 GLU A CA 1
ATOM 1819 C C . GLU A 1 229 ? 24.679 -11.850 -14.417 1.00 91.19 229 GLU A C 1
ATOM 1821 O O . GLU A 1 229 ? 23.474 -11.648 -14.273 1.00 91.19 229 GLU A O 1
ATOM 1826 N N . LYS A 1 230 ? 25.611 -10.961 -14.077 1.00 92.81 230 LYS A N 1
ATOM 1827 C CA . LYS A 1 230 ? 25.283 -9.639 -13.568 1.00 92.81 230 LYS A CA 1
ATOM 1828 C C . LYS A 1 230 ? 24.451 -8.864 -14.592 1.00 92.81 230 LYS A C 1
ATOM 1830 O O . LYS A 1 230 ? 24.797 -8.810 -15.772 1.00 92.81 230 LYS A O 1
ATOM 1835 N N . LEU A 1 231 ? 23.362 -8.269 -14.125 1.00 94.44 231 LEU A N 1
ATOM 1836 C CA . LEU A 1 231 ? 22.477 -7.421 -14.906 1.00 94.44 231 LEU A CA 1
ATOM 1837 C C . LEU A 1 231 ? 22.770 -5.950 -14.635 1.00 94.44 231 LEU A C 1
ATOM 1839 O O . LEU A 1 231 ? 23.104 -5.567 -13.514 1.00 94.44 231 LEU A O 1
ATOM 1843 N N . TYR A 1 232 ? 22.619 -5.124 -15.662 1.00 92.12 232 TYR A N 1
ATOM 1844 C CA . TYR A 1 232 ? 22.854 -3.688 -15.612 1.00 92.12 232 TYR A CA 1
ATOM 1845 C C . TYR A 1 232 ? 21.636 -2.921 -16.128 1.00 92.12 232 TYR A C 1
ATOM 1847 O O . TYR A 1 232 ? 21.063 -3.324 -17.145 1.00 92.12 232 TYR A O 1
ATOM 1855 N N . PRO A 1 233 ? 21.256 -1.797 -15.489 1.00 93.31 233 PRO A N 1
ATOM 1856 C CA . PRO A 1 233 ? 20.289 -0.866 -16.058 1.00 93.31 233 PRO A CA 1
ATOM 1857 C C . PRO A 1 233 ? 20.745 -0.397 -17.441 1.00 93.31 233 PRO A C 1
ATOM 1859 O O . PRO A 1 233 ? 21.915 -0.069 -17.637 1.00 93.31 233 PRO A O 1
ATOM 1862 N N . TYR A 1 234 ? 19.818 -0.343 -18.386 1.00 92.19 234 TYR A N 1
ATOM 1863 C CA . TYR A 1 234 ? 20.066 -0.002 -19.778 1.00 92.19 234 TYR A CA 1
ATOM 1864 C C . TYR A 1 234 ? 19.221 1.195 -20.199 1.00 92.19 234 TYR A C 1
ATOM 1866 O O . TYR A 1 234 ? 18.005 1.234 -19.982 1.00 92.19 234 TYR A O 1
ATOM 1874 N N . PHE A 1 235 ? 19.889 2.167 -20.823 1.00 90.44 235 PHE A N 1
ATOM 1875 C CA . PHE A 1 235 ? 19.285 3.419 -21.255 1.00 90.44 235 PHE A CA 1
ATOM 1876 C C . PHE A 1 235 ? 19.692 3.745 -22.693 1.00 90.44 235 PHE A C 1
ATOM 1878 O O . PHE A 1 235 ? 20.870 3.958 -22.986 1.00 90.44 235 PHE A O 1
ATOM 1885 N N . GLY A 1 236 ? 18.702 3.860 -23.574 1.00 89.94 236 GLY A N 1
ATOM 1886 C CA . GLY A 1 236 ? 18.853 4.346 -24.942 1.00 89.94 236 GLY A CA 1
ATOM 1887 C C . GLY A 1 236 ? 18.016 5.608 -25.165 1.00 89.94 236 GLY A C 1
ATOM 1888 O O . GLY A 1 236 ? 16.825 5.503 -25.444 1.00 89.94 236 GLY A O 1
ATOM 1889 N N . PRO A 1 237 ? 18.566 6.833 -25.067 1.00 84.50 237 PRO A N 1
ATOM 1890 C CA . PRO A 1 237 ? 17.826 8.067 -25.366 1.00 84.50 237 PRO A CA 1
ATOM 1891 C C . PRO A 1 237 ? 17.400 8.230 -26.835 1.00 84.50 237 PRO A C 1
ATOM 1893 O O . PRO A 1 237 ? 16.571 9.105 -27.113 1.00 84.50 237 PRO A O 1
ATOM 1896 N N . CYS A 1 238 ? 17.947 7.409 -27.742 1.00 86.94 238 CYS A N 1
ATOM 1897 C CA . CYS A 1 238 ? 17.820 7.497 -29.200 1.00 86.94 238 CYS A CA 1
ATOM 1898 C C . CYS A 1 238 ? 18.315 8.838 -29.789 1.00 86.94 238 CYS A C 1
ATOM 1900 O O . CYS A 1 238 ? 18.769 9.739 -29.085 1.00 86.94 238 CYS A O 1
ATOM 1902 N N . LEU A 1 239 ? 18.252 8.971 -31.118 1.00 83.19 239 LEU A N 1
ATOM 1903 C CA . LEU A 1 239 ? 18.659 10.188 -31.827 1.00 83.19 239 LEU A CA 1
ATOM 1904 C C . LEU A 1 239 ? 17.701 11.359 -31.559 1.00 83.19 239 LEU A C 1
ATOM 1906 O O . LEU A 1 239 ? 16.522 11.166 -31.265 1.00 83.19 239 LEU A O 1
ATOM 1910 N N . ASN A 1 240 ? 18.212 12.584 -31.714 1.00 78.56 240 ASN A N 1
ATOM 1911 C CA . ASN A 1 240 ? 17.483 13.834 -31.467 1.00 78.56 240 ASN A CA 1
ATOM 1912 C C . ASN A 1 240 ? 16.392 14.142 -32.524 1.00 78.56 240 ASN A C 1
ATOM 1914 O O . ASN A 1 240 ? 15.531 14.985 -32.288 1.00 78.56 240 ASN A O 1
ATOM 1918 N N . ASP A 1 241 ? 16.410 13.485 -33.692 1.00 83.75 241 ASP A N 1
ATOM 1919 C CA . ASP A 1 241 ? 15.431 13.675 -34.780 1.00 83.75 241 ASP A CA 1
ATOM 1920 C C . ASP A 1 241 ? 15.147 15.161 -35.104 1.00 83.75 241 ASP A C 1
ATOM 1922 O O . ASP A 1 241 ? 14.005 15.620 -35.038 1.00 83.75 241 ASP A O 1
ATOM 1926 N N . GLU A 1 242 ? 16.190 15.940 -35.413 1.00 85.12 242 GLU A N 1
ATOM 1927 C CA . GLU A 1 242 ? 16.077 17.386 -35.706 1.00 85.12 242 GLU A CA 1
ATOM 1928 C C . GLU A 1 242 ? 15.436 18.205 -34.564 1.00 85.12 242 GLU A C 1
ATOM 1930 O O . GLU A 1 242 ? 14.763 19.207 -34.801 1.00 85.12 242 GLU A O 1
ATOM 1935 N N . GLY A 1 243 ? 15.612 17.771 -33.312 1.00 82.25 243 GLY A N 1
ATOM 1936 C CA . GLY A 1 243 ? 15.042 18.426 -32.131 1.00 82.25 243 GLY A CA 1
ATOM 1937 C C . GLY A 1 243 ? 13.703 17.846 -31.672 1.00 82.25 243 GLY A C 1
ATOM 1938 O O . GLY A 1 243 ? 13.173 18.274 -30.654 1.00 82.25 243 GLY A O 1
ATOM 1939 N N . LYS A 1 244 ? 13.135 16.860 -32.379 1.00 86.75 244 LYS A N 1
ATOM 1940 C CA . LYS A 1 244 ? 11.858 16.222 -31.996 1.00 86.75 244 LYS A CA 1
ATOM 1941 C C . LYS A 1 244 ? 11.993 15.256 -30.814 1.00 86.75 244 LYS A C 1
ATOM 1943 O O . LYS A 1 244 ? 10.974 14.814 -30.284 1.00 86.75 244 LYS A O 1
ATOM 1948 N N . ASN A 1 245 ? 13.213 14.897 -30.423 1.00 89.50 245 ASN A N 1
ATOM 1949 C CA . ASN A 1 245 ? 13.506 14.004 -29.302 1.00 89.50 245 ASN A CA 1
ATOM 1950 C C . ASN A 1 245 ? 14.593 14.588 -28.376 1.00 89.50 245 ASN A C 1
ATOM 1952 O O . ASN A 1 245 ? 15.401 13.843 -27.824 1.00 89.50 245 ASN A O 1
ATOM 1956 N N . SER A 1 246 ? 14.625 15.917 -28.232 1.00 85.50 246 SER A N 1
ATOM 1957 C CA . SER A 1 246 ? 15.666 16.645 -27.492 1.00 85.50 246 SER A CA 1
ATOM 1958 C C . SER A 1 246 ? 15.611 16.467 -25.978 1.00 85.50 246 SER A C 1
ATOM 1960 O O . SER A 1 246 ? 16.600 16.739 -25.302 1.00 85.50 246 SER A O 1
ATOM 1962 N N . GLU A 1 247 ? 14.468 16.039 -25.439 1.00 87.12 247 GLU A N 1
ATOM 1963 C CA . GLU A 1 247 ? 14.304 15.851 -23.999 1.00 87.12 247 GLU A CA 1
ATOM 1964 C C . GLU A 1 247 ? 15.190 14.701 -23.475 1.00 87.12 247 GLU A C 1
ATOM 1966 O O . GLU A 1 247 ? 15.289 13.640 -24.118 1.00 87.12 247 GLU A O 1
ATOM 1971 N N . PRO A 1 248 ? 15.842 14.884 -22.313 1.00 82.50 248 PRO A N 1
ATOM 1972 C CA . PRO A 1 248 ? 16.714 13.874 -21.732 1.00 82.50 248 PRO A CA 1
ATOM 1973 C C . PRO A 1 248 ? 15.916 12.738 -21.081 1.00 82.50 248 PRO A C 1
ATOM 1975 O O . PRO A 1 248 ? 14.760 12.900 -20.693 1.00 82.50 248 PRO A O 1
ATOM 1978 N N . LEU A 1 249 ? 16.571 11.588 -20.911 1.00 84.25 249 LEU A N 1
ATOM 1979 C CA . LEU A 1 249 ? 16.162 10.610 -19.904 1.00 84.25 249 LEU A CA 1
ATOM 1980 C C . LEU A 1 249 ? 16.696 11.085 -18.552 1.00 84.25 249 LEU A C 1
ATOM 1982 O O . LEU A 1 249 ? 17.883 11.391 -18.443 1.00 84.25 249 LEU A O 1
ATOM 1986 N N . ILE A 1 250 ? 15.834 11.164 -17.539 1.00 80.94 250 ILE A N 1
ATOM 1987 C CA . ILE A 1 250 ? 16.236 11.590 -16.192 1.00 80.94 250 ILE A CA 1
ATOM 1988 C C . ILE A 1 250 ? 15.950 10.448 -15.228 1.00 80.94 250 ILE A C 1
ATOM 1990 O O . ILE A 1 250 ? 14.790 10.110 -15.008 1.00 80.94 250 ILE A O 1
ATOM 1994 N N . ILE A 1 251 ? 16.999 9.864 -14.653 1.00 82.25 251 ILE A N 1
ATOM 1995 C CA . ILE A 1 251 ? 16.865 8.906 -13.552 1.00 82.25 251 ILE A CA 1
ATOM 1996 C C . ILE A 1 251 ? 16.351 9.686 -12.343 1.00 82.25 251 ILE A C 1
ATOM 1998 O O . ILE A 1 251 ? 16.956 10.685 -11.947 1.00 82.25 251 ILE A O 1
ATOM 2002 N N . THR A 1 252 ? 15.209 9.280 -11.793 1.00 77.50 252 THR A N 1
ATOM 2003 C CA . THR A 1 252 ? 14.612 9.966 -10.644 1.00 77.50 252 THR A CA 1
ATOM 2004 C C . THR A 1 252 ? 14.890 9.192 -9.360 1.00 77.50 252 THR A C 1
ATOM 2006 O O . THR A 1 252 ? 14.647 7.985 -9.347 1.00 77.50 252 THR A O 1
ATOM 2009 N N . PRO A 1 253 ? 15.331 9.855 -8.272 1.00 71.12 253 PRO A N 1
ATOM 2010 C CA . PRO A 1 253 ? 15.430 9.213 -6.969 1.00 71.12 253 PRO A CA 1
ATOM 2011 C C . PRO A 1 253 ? 14.068 8.648 -6.571 1.00 71.12 253 PRO A C 1
ATOM 2013 O O . PRO A 1 253 ? 13.072 9.379 -6.567 1.00 71.12 253 PRO A O 1
ATOM 2016 N N . VAL A 1 254 ? 14.024 7.362 -6.231 1.00 65.31 254 VAL A N 1
ATOM 2017 C CA . VAL A 1 254 ? 12.819 6.750 -5.672 1.00 65.31 254 VAL A CA 1
ATOM 2018 C C . VAL A 1 254 ? 12.785 7.132 -4.200 1.00 65.31 254 VAL A C 1
ATOM 2020 O O . VAL A 1 254 ? 13.445 6.535 -3.353 1.00 65.31 254 VAL A O 1
ATOM 2023 N N . VAL A 1 255 ? 12.063 8.205 -3.895 1.00 51.75 255 VAL A N 1
ATOM 2024 C CA . VAL A 1 255 ? 11.748 8.545 -2.512 1.00 51.75 255 VAL A CA 1
ATOM 2025 C C . VAL A 1 255 ? 10.634 7.593 -2.112 1.00 51.75 255 VAL A C 1
ATOM 2027 O O . VAL A 1 255 ? 9.507 7.764 -2.578 1.00 51.75 255 VAL A O 1
ATOM 2030 N N . MET A 1 256 ? 10.929 6.595 -1.272 1.00 44.41 256 MET A N 1
ATOM 2031 C CA . MET A 1 256 ? 9.864 5.947 -0.511 1.00 44.41 256 MET A CA 1
ATOM 2032 C C . MET A 1 256 ? 9.160 7.077 0.222 1.00 44.41 256 MET A C 1
ATOM 2034 O O . MET A 1 256 ? 9.737 7.705 1.113 1.00 44.41 256 MET A O 1
ATOM 2038 N N . SER A 1 257 ? 7.961 7.437 -0.223 1.00 35.97 257 SER A N 1
ATOM 2039 C CA . SER A 1 257 ? 7.173 8.407 0.499 1.00 35.97 257 SER A CA 1
ATOM 2040 C C . SER A 1 257 ? 6.851 7.762 1.838 1.00 35.97 257 SER A C 1
ATOM 2042 O O . SER A 1 257 ? 5.890 7.008 1.945 1.00 35.97 257 SER A O 1
ATOM 2044 N N . SER A 1 258 ? 7.609 8.106 2.876 1.00 37.69 258 SER A N 1
ATOM 2045 C CA . SER A 1 258 ? 7.021 8.279 4.193 1.00 37.69 258 SER A CA 1
ATOM 2046 C C . SER A 1 258 ? 6.030 9.442 4.060 1.00 37.69 258 SER A C 1
ATOM 2048 O O . SER A 1 258 ? 6.311 10.581 4.439 1.00 37.69 258 SER A O 1
ATOM 2050 N N . SER A 1 259 ? 4.888 9.189 3.415 1.00 39.81 259 SER A N 1
ATOM 2051 C CA . SER A 1 259 ? 3.682 9.956 3.691 1.00 39.81 259 SER A CA 1
ATOM 2052 C C . SER A 1 259 ? 3.474 9.904 5.204 1.00 39.81 259 SER A C 1
ATOM 2054 O O . SER A 1 259 ? 3.850 8.906 5.822 1.00 39.81 259 SER A O 1
ATOM 2056 N N . SER A 1 260 ? 2.915 10.952 5.811 1.00 45.84 260 SER A N 1
ATOM 2057 C CA . SER A 1 260 ? 2.349 10.842 7.161 1.00 45.84 260 SER A CA 1
ATOM 2058 C C . SER A 1 260 ? 1.669 9.480 7.291 1.00 45.84 260 SER A C 1
ATOM 2060 O O . SER A 1 260 ? 0.887 9.132 6.406 1.00 45.84 260 SER A O 1
ATOM 2062 N N . ASP A 1 261 ? 2.051 8.670 8.287 1.00 59.34 261 ASP A N 1
ATOM 2063 C CA . ASP A 1 261 ? 1.469 7.336 8.452 1.00 59.34 261 ASP A CA 1
ATOM 2064 C C . ASP A 1 261 ? -0.059 7.508 8.456 1.00 59.34 261 ASP A C 1
ATOM 2066 O O . ASP A 1 261 ? -0.569 8.186 9.358 1.00 59.34 261 ASP A O 1
ATOM 2070 N N . PRO A 1 262 ? -0.789 6.984 7.447 1.00 61.00 262 PRO A N 1
ATOM 2071 C CA . PRO A 1 262 ? -2.236 7.177 7.327 1.00 61.00 262 PRO A CA 1
ATOM 2072 C C . PRO A 1 262 ? -2.978 6.785 8.609 1.00 61.00 262 PRO A C 1
ATOM 2074 O O . PRO A 1 262 ? -4.009 7.361 8.955 1.00 61.00 262 PRO A O 1
ATOM 2077 N N . MET A 1 263 ? -2.368 5.874 9.363 1.00 71.06 263 MET A N 1
ATOM 2078 C CA . MET A 1 263 ? -2.823 5.404 10.651 1.00 71.06 263 MET A CA 1
ATOM 2079 C C . MET A 1 263 ? -2.784 6.461 11.762 1.00 71.06 263 MET A C 1
ATOM 2081 O O . MET A 1 263 ? -3.716 6.544 12.566 1.00 71.06 263 MET A O 1
ATOM 2085 N N . THR A 1 264 ? -1.770 7.326 11.785 1.00 71.94 264 THR A N 1
ATOM 2086 C CA . THR A 1 264 ? -1.617 8.376 12.804 1.00 71.94 264 THR A CA 1
ATOM 2087 C C . THR A 1 264 ? -2.700 9.444 12.679 1.00 71.94 264 THR A C 1
ATOM 2089 O O . THR A 1 264 ? -3.212 9.923 13.691 1.00 71.94 264 THR A O 1
ATOM 2092 N N . GLU A 1 265 ? -3.127 9.779 11.457 1.00 76.12 265 GLU A N 1
ATOM 2093 C CA . GLU A 1 265 ? -4.218 10.740 11.230 1.00 76.12 265 GLU A CA 1
ATOM 2094 C C . GLU A 1 265 ? -5.563 10.238 11.784 1.00 76.12 265 GLU A C 1
ATOM 2096 O O . GLU A 1 265 ? -6.407 11.031 12.209 1.00 76.12 265 GLU A O 1
ATOM 2101 N N . ARG A 1 266 ? -5.765 8.915 11.833 1.00 83.50 266 ARG A N 1
ATOM 2102 C CA . ARG A 1 266 ? -6.998 8.294 12.347 1.00 83.50 266 ARG A CA 1
ATOM 2103 C C . ARG A 1 266 ? -7.043 8.194 13.864 1.00 83.50 266 ARG A C 1
ATOM 2105 O O . ARG A 1 266 ? -8.127 8.080 14.437 1.00 83.50 266 ARG A O 1
ATOM 2112 N N . LEU A 1 267 ? -5.887 8.274 14.514 1.00 90.25 267 LEU A N 1
ATOM 2113 C CA . LEU A 1 267 ? -5.737 8.225 15.967 1.00 90.25 267 LEU A CA 1
ATOM 2114 C C . LEU A 1 267 ? -5.795 9.615 16.614 1.00 90.25 267 LEU A C 1
ATOM 2116 O O . LEU A 1 267 ? -5.389 9.775 17.764 1.00 90.25 267 LEU A O 1
ATOM 2120 N N . LEU A 1 268 ? -6.315 10.623 15.909 1.00 90.06 268 LEU A N 1
ATOM 2121 C CA . LEU A 1 268 ? -6.467 11.976 16.432 1.00 90.06 268 LEU A CA 1
ATOM 2122 C C . LEU A 1 268 ? -7.767 12.146 17.227 1.00 90.06 268 LEU A C 1
ATOM 2124 O O . LEU A 1 268 ? -8.861 11.751 16.821 1.00 90.06 268 LEU A O 1
ATOM 2128 N N . CYS A 1 269 ? -7.657 12.817 18.366 1.00 91.56 269 CYS A N 1
ATOM 2129 C CA . CYS A 1 269 ? -8.785 13.280 19.156 1.00 91.56 269 CYS A CA 1
ATOM 2130 C C . CYS A 1 269 ? -9.340 14.578 18.559 1.00 91.56 269 CYS A C 1
ATOM 2132 O O . CYS A 1 269 ? -8.661 15.602 18.568 1.00 91.56 269 CYS A O 1
ATOM 2134 N N . CYS A 1 270 ? -10.607 14.602 18.135 1.00 91.12 270 CYS A N 1
ATOM 2135 C CA . CYS A 1 270 ? -11.204 15.793 17.508 1.00 91.12 270 CYS A CA 1
ATOM 2136 C C . CYS A 1 270 ? -11.407 16.996 18.457 1.00 91.12 270 CYS A C 1
ATOM 2138 O O . CYS A 1 270 ? -11.892 18.041 18.032 1.00 91.12 270 CYS A O 1
ATOM 2140 N N . VAL A 1 271 ? -11.110 16.844 19.753 1.00 90.00 271 VAL A N 1
ATOM 2141 C CA . VAL A 1 271 ? -11.242 17.914 20.756 1.00 90.00 271 VAL A CA 1
ATOM 2142 C C . VAL A 1 271 ? -9.926 18.668 20.926 1.00 90.00 271 VAL A C 1
ATOM 2144 O O . VAL A 1 271 ? -9.924 19.895 20.894 1.00 90.00 271 VAL A O 1
ATOM 2147 N N . CYS A 1 272 ? -8.812 17.953 21.113 1.00 91.94 272 CYS A N 1
ATOM 2148 C CA . CYS A 1 272 ? -7.487 18.570 21.234 1.00 91.94 272 CYS A CA 1
ATOM 2149 C C . CYS A 1 272 ? -6.719 18.626 19.911 1.00 91.94 272 CYS A C 1
ATOM 2151 O O . CYS A 1 272 ? -5.689 19.288 19.860 1.00 91.94 272 CYS A O 1
ATOM 2153 N N . MET A 1 273 ? -7.229 17.976 18.859 1.00 87.75 273 MET A N 1
ATOM 2154 C CA . MET A 1 273 ? -6.590 17.863 17.543 1.00 87.75 273 MET A CA 1
ATOM 2155 C C . MET A 1 273 ? -5.186 17.244 17.615 1.00 87.75 273 MET A C 1
ATOM 2157 O O . MET A 1 273 ? -4.313 17.587 16.826 1.00 87.75 273 MET A O 1
ATOM 2161 N N . ASP A 1 274 ? -4.986 16.342 18.574 1.00 88.75 274 ASP A N 1
ATOM 2162 C CA . ASP A 1 274 ? -3.720 15.659 18.846 1.00 88.75 274 ASP A CA 1
ATOM 2163 C C . ASP A 1 274 ? -3.972 14.153 18.985 1.00 88.75 274 ASP A C 1
ATOM 2165 O O . ASP A 1 274 ? -5.127 13.731 19.128 1.00 88.75 274 ASP A O 1
ATOM 2169 N N . ILE A 1 275 ? -2.912 13.350 18.946 1.00 90.06 275 ILE A N 1
ATOM 2170 C CA . ILE A 1 275 ? -2.972 11.895 19.101 1.00 90.06 275 ILE A CA 1
ATOM 2171 C C . ILE A 1 275 ? -3.678 11.542 20.417 1.00 90.06 275 ILE A C 1
ATOM 2173 O O . ILE A 1 275 ? -3.535 12.212 21.445 1.00 90.06 275 ILE A O 1
ATOM 2177 N N . LEU A 1 276 ? -4.488 10.486 20.376 1.00 93.62 276 LEU A N 1
ATOM 2178 C CA . LEU A 1 276 ? -5.251 9.994 21.514 1.00 93.62 276 LEU A CA 1
ATOM 2179 C C . LEU A 1 276 ? -4.346 9.647 22.707 1.00 93.62 276 LEU A C 1
ATOM 2181 O O . LEU A 1 276 ? -3.762 8.573 22.772 1.00 93.62 276 LEU A O 1
ATOM 2185 N N . ASN A 1 277 ? -4.322 10.515 23.713 1.00 94.50 277 ASN A N 1
ATOM 2186 C CA . ASN A 1 277 ? -3.736 10.221 25.015 1.00 94.50 277 ASN A CA 1
ATOM 2187 C C . ASN A 1 277 ? -4.797 9.621 25.946 1.00 94.50 277 ASN A C 1
ATOM 2189 O O . ASN A 1 277 ? -5.846 10.237 26.172 1.00 94.50 277 ASN A O 1
ATOM 2193 N N . ASP A 1 278 ? -4.525 8.443 26.510 1.00 97.12 278 ASP A N 1
ATOM 2194 C CA . ASP A 1 278 ? -5.476 7.704 27.343 1.00 97.12 278 ASP A CA 1
ATOM 2195 C C . ASP A 1 278 ? -6.853 7.562 26.647 1.00 97.12 278 ASP A C 1
ATOM 2197 O O . ASP A 1 278 ? -7.858 8.125 27.111 1.00 97.12 278 ASP A O 1
ATOM 2201 N N . PRO A 1 279 ? -6.918 6.840 25.507 1.00 97.38 279 PRO A N 1
ATOM 2202 C CA . PRO A 1 279 ? -8.117 6.767 24.680 1.00 97.38 279 PRO A CA 1
ATOM 2203 C C . PRO A 1 279 ? -9.294 6.144 25.427 1.00 97.38 279 PRO A C 1
ATOM 2205 O O . PRO A 1 279 ? -9.169 5.098 26.056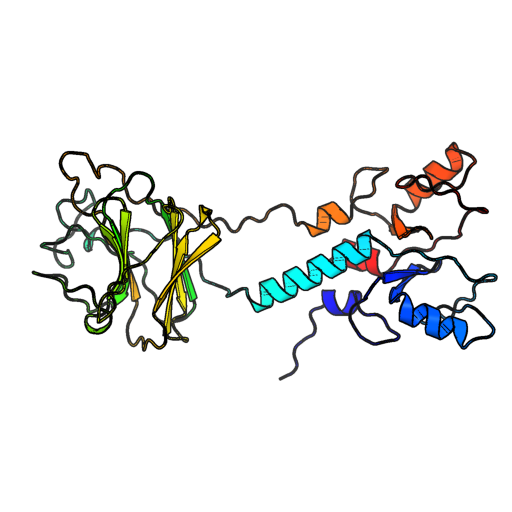 1.00 97.38 279 PRO A O 1
ATOM 2208 N N . VAL A 1 280 ? -10.479 6.731 25.301 1.00 97.94 280 VAL A N 1
ATOM 2209 C CA . VAL A 1 280 ? -11.749 6.127 25.726 1.00 97.94 280 VAL A CA 1
ATOM 2210 C C . VAL A 1 280 ? -12.692 6.014 24.542 1.00 97.94 280 VAL A C 1
ATOM 2212 O O . VAL A 1 280 ? -12.732 6.902 23.693 1.00 97.94 280 VAL A O 1
ATOM 2215 N N . SER A 1 281 ? -13.485 4.946 24.513 1.00 97.69 281 SER A N 1
ATOM 2216 C CA . SER A 1 281 ? -14.473 4.704 23.460 1.00 97.69 281 SER A CA 1
ATOM 2217 C C . SER A 1 281 ? -15.878 4.936 23.987 1.00 97.69 281 SER A C 1
ATOM 2219 O O . SER A 1 281 ? -16.305 4.326 24.965 1.00 97.69 281 SER A O 1
ATOM 2221 N N . THR A 1 282 ? -16.616 5.817 23.329 1.00 96.81 282 THR A N 1
ATOM 2222 C CA . THR A 1 282 ? -18.026 6.063 23.644 1.00 96.81 282 THR A CA 1
ATOM 2223 C C . THR A 1 282 ? -18.918 4.926 23.124 1.00 96.81 282 THR A C 1
ATOM 2225 O O . THR A 1 282 ? -18.554 4.274 22.144 1.00 96.81 282 THR A O 1
ATOM 2228 N N . PRO A 1 283 ? -20.128 4.715 23.684 1.00 96.00 283 PRO A N 1
ATOM 2229 C CA . PRO A 1 283 ? -21.072 3.712 23.171 1.00 96.00 283 PRO A CA 1
ATOM 2230 C C . PRO A 1 283 ? -21.438 3.898 21.691 1.00 96.00 283 PRO A C 1
ATOM 2232 O O . PRO A 1 283 ? -21.750 2.934 20.999 1.00 96.00 283 PRO A O 1
ATOM 2235 N N . CYS A 1 284 ? -21.361 5.134 21.186 1.00 96.62 284 CYS A N 1
ATOM 2236 C CA . CYS A 1 284 ? -21.593 5.438 19.776 1.00 96.62 284 CYS A CA 1
ATOM 2237 C C . CYS A 1 284 ? -20.411 5.100 18.848 1.00 96.62 284 CYS A C 1
ATOM 2239 O O . CYS A 1 284 ? -20.541 5.282 17.641 1.00 96.62 284 CYS A O 1
ATOM 2241 N N . GLY A 1 285 ? -19.290 4.610 19.389 1.00 96.06 285 GLY A N 1
ATOM 2242 C CA . GLY A 1 285 ? -18.142 4.132 18.618 1.00 96.06 285 GLY A CA 1
ATOM 2243 C C . GLY A 1 285 ? -17.035 5.158 18.354 1.00 96.06 285 GLY A C 1
ATOM 2244 O O . GLY A 1 285 ? -16.070 4.837 17.671 1.00 96.06 285 GLY A O 1
ATOM 2245 N N . HIS A 1 286 ? -17.139 6.374 18.893 1.00 96.69 286 HIS A N 1
ATOM 2246 C CA . HIS A 1 286 ? -16.109 7.408 18.732 1.00 96.69 286 HIS A CA 1
ATOM 2247 C C . HIS A 1 286 ? -15.125 7.424 19.898 1.00 96.69 286 HIS A C 1
ATOM 2249 O O . HIS A 1 286 ? -15.516 7.142 21.040 1.00 96.69 286 HIS A O 1
ATOM 2255 N N . ASN A 1 287 ? -13.880 7.802 19.609 1.00 97.31 287 ASN A N 1
ATOM 2256 C CA . ASN A 1 287 ? -12.757 7.740 20.538 1.00 97.31 287 ASN A CA 1
ATOM 2257 C C . ASN A 1 287 ? -12.207 9.132 20.836 1.00 97.31 287 ASN A C 1
ATOM 2259 O O . ASN A 1 287 ? -12.146 9.985 19.955 1.00 97.31 287 ASN A O 1
ATOM 2263 N N . PHE A 1 288 ? -11.817 9.354 22.088 1.00 97.31 288 PHE A N 1
ATOM 2264 C CA . PHE A 1 288 ? -11.325 10.644 22.572 1.00 97.31 288 PHE A CA 1
ATOM 2265 C C . PHE A 1 288 ? -10.268 10.432 23.649 1.00 97.31 288 PHE A C 1
ATOM 2267 O O . PHE A 1 288 ? -10.289 9.408 24.334 1.00 97.31 288 PHE A O 1
ATOM 2274 N N . CYS A 1 289 ? -9.410 11.427 23.882 1.00 97.88 289 CYS A N 1
ATOM 2275 C CA . CYS A 1 289 ? -8.621 11.461 25.110 1.00 97.88 289 CYS A CA 1
ATOM 2276 C C . CYS A 1 289 ? -9.579 11.519 26.306 1.00 97.88 289 CYS A C 1
ATOM 2278 O O . CYS A 1 289 ? -10.514 12.333 26.311 1.00 97.88 289 CYS A O 1
ATOM 2280 N N . LYS A 1 290 ? -9.344 10.708 27.343 1.00 97.06 290 LYS A N 1
ATOM 2281 C CA . LYS A 1 290 ? -10.215 10.669 28.532 1.00 97.06 290 LYS A CA 1
ATOM 2282 C C . LYS A 1 290 ? -10.442 12.053 29.141 1.00 97.06 290 LYS A C 1
ATOM 2284 O O . LYS A 1 290 ? -11.563 12.402 29.510 1.00 97.06 290 LYS A O 1
ATOM 2289 N N . THR A 1 291 ? -9.378 12.844 29.238 1.00 96.81 291 THR A N 1
ATOM 2290 C CA . THR A 1 291 ? -9.408 14.208 29.784 1.00 96.81 291 THR A CA 1
ATOM 2291 C C . THR A 1 291 ? -10.249 15.150 28.924 1.00 96.81 291 THR A C 1
ATOM 2293 O O . THR A 1 291 ? -11.072 15.887 29.462 1.00 96.81 291 THR A O 1
ATOM 2296 N N . CYS A 1 292 ? -10.108 15.076 27.600 1.00 96.38 292 CYS A N 1
ATOM 2297 C CA . CYS A 1 292 ? -10.850 15.904 26.651 1.00 96.38 292 CYS A CA 1
ATOM 2298 C C . CYS A 1 292 ? -12.356 15.635 26.711 1.00 96.38 292 CYS A C 1
ATOM 2300 O O . CYS A 1 292 ? -13.145 16.569 26.838 1.00 96.38 292 CYS A O 1
ATOM 2302 N N . LEU A 1 293 ? -12.759 14.361 26.677 1.00 95.19 293 LEU A N 1
ATOM 2303 C CA . LEU A 1 293 ? -14.175 13.998 26.740 1.00 95.19 293 LEU A CA 1
ATOM 2304 C C . LEU A 1 293 ? -14.811 14.409 28.074 1.00 95.19 293 LEU A C 1
ATOM 2306 O O . LEU A 1 293 ? -15.917 14.947 28.089 1.00 95.19 293 LEU A O 1
ATOM 2310 N N . ASN A 1 294 ? -14.100 14.198 29.186 1.00 93.56 294 ASN A N 1
ATOM 2311 C CA . ASN A 1 294 ? -14.576 14.611 30.505 1.00 93.56 294 ASN A CA 1
ATOM 2312 C C . ASN A 1 294 ? -14.771 16.125 30.591 1.00 93.56 294 ASN A C 1
ATOM 2314 O O . ASN A 1 294 ? -15.824 16.560 31.046 1.00 93.56 294 ASN A O 1
ATOM 2318 N N . LEU A 1 295 ? -13.818 16.911 30.083 1.00 92.94 295 LEU A N 1
ATOM 2319 C CA . LEU A 1 295 ? -13.933 18.367 30.043 1.00 92.94 295 LEU A CA 1
ATOM 2320 C C . LEU A 1 295 ? -15.147 18.823 29.215 1.00 92.94 295 LEU A C 1
ATOM 2322 O O . LEU A 1 295 ? -15.869 19.732 29.625 1.00 92.94 295 LEU A O 1
ATOM 2326 N N . CYS A 1 296 ? -15.416 18.178 28.075 1.00 90.69 296 CYS A N 1
ATOM 2327 C CA . CYS A 1 296 ? -16.609 18.461 27.274 1.00 90.69 296 CYS A CA 1
ATOM 2328 C C . CYS A 1 296 ? -17.912 18.190 28.048 1.00 90.69 296 CYS A C 1
ATOM 2330 O O . CYS A 1 296 ? -18.836 19.006 27.998 1.00 90.69 296 CYS A O 1
ATOM 2332 N N . TRP A 1 297 ? -17.999 17.070 28.770 1.00 93.06 297 TRP A N 1
ATOM 2333 C CA . TRP A 1 297 ? -19.182 16.730 29.570 1.00 93.06 297 TRP A CA 1
ATOM 2334 C C . TRP A 1 297 ? -19.359 17.631 30.793 1.00 93.06 297 TRP A C 1
ATOM 2336 O O . TRP A 1 297 ? -20.484 18.025 31.092 1.00 93.06 297 TRP A O 1
ATOM 2346 N N . ASP A 1 298 ? -18.269 18.007 31.462 1.00 90.50 298 ASP A N 1
ATOM 2347 C CA . ASP A 1 298 ? -18.318 18.883 32.636 1.00 90.50 298 ASP A CA 1
ATOM 2348 C C . ASP A 1 298 ? -18.802 20.298 32.263 1.00 90.50 298 ASP A C 1
ATOM 2350 O O . ASP A 1 298 ? -19.560 20.914 33.012 1.00 90.50 298 ASP A O 1
ATOM 2354 N N . ASN A 1 299 ? -18.437 20.789 31.072 1.00 85.25 299 ASN A N 1
ATOM 2355 C CA . ASN A 1 299 ? -18.816 22.125 30.598 1.00 85.25 299 ASN A CA 1
ATOM 2356 C C . ASN A 1 299 ? -20.239 22.214 30.023 1.00 85.25 299 ASN A C 1
ATOM 2358 O O . ASN A 1 299 ? -20.862 23.271 30.101 1.00 85.25 299 ASN A O 1
ATOM 2362 N N . SER A 1 300 ? -20.746 21.145 29.403 1.00 77.25 300 SER A N 1
ATOM 2363 C CA . SER A 1 300 ? -22.019 21.181 28.662 1.00 77.25 300 SER A CA 1
ATOM 2364 C C . SER A 1 300 ? -23.237 20.727 29.469 1.00 77.25 300 SER A C 1
ATOM 2366 O O . SER A 1 300 ? -24.356 20.915 29.001 1.00 77.25 300 SER A O 1
ATOM 2368 N N . GLN A 1 301 ? -23.039 20.132 30.654 1.00 72.00 301 GLN A N 1
ATOM 2369 C CA . GLN A 1 301 ? -24.069 19.499 31.503 1.00 72.00 301 GLN A CA 1
ATOM 2370 C C . GLN A 1 301 ? -24.854 18.340 30.848 1.00 72.00 301 GLN A C 1
ATOM 2372 O O . GLN A 1 301 ? -25.535 17.599 31.555 1.00 72.00 301 GLN A O 1
ATOM 2377 N N . ASP A 1 302 ? -24.687 18.111 29.542 1.00 80.44 302 ASP A N 1
ATOM 2378 C CA . ASP A 1 302 ? -25.254 17.000 28.787 1.00 80.44 302 ASP A CA 1
ATOM 2379 C C . ASP A 1 302 ? -24.151 16.016 28.364 1.00 80.44 302 ASP A C 1
ATOM 2381 O O . ASP A 1 302 ? -23.109 16.387 27.825 1.00 80.44 302 ASP A O 1
ATOM 2385 N N . CYS A 1 303 ? -24.396 14.715 28.528 1.00 88.81 303 CYS A N 1
ATOM 2386 C CA . CYS A 1 303 ? -23.461 13.671 28.102 1.00 88.81 303 CYS A CA 1
ATOM 2387 C C . CYS A 1 303 ? -23.578 13.419 26.592 1.00 88.81 303 CYS A C 1
ATOM 2389 O O . CYS A 1 303 ? -24.133 12.403 26.177 1.00 88.81 303 CYS A O 1
ATOM 2391 N N . ARG A 1 304 ? -23.100 14.354 25.764 1.00 92.88 304 ARG A N 1
ATOM 2392 C CA . ARG A 1 304 ? -23.122 14.228 24.296 1.00 92.88 304 ARG A CA 1
ATOM 2393 C C . ARG A 1 304 ? -21.770 13.815 23.739 1.00 92.88 304 ARG A C 1
ATOM 2395 O O . ARG A 1 304 ? -20.731 14.177 24.284 1.00 92.88 304 ARG A O 1
ATOM 2402 N N . CYS A 1 305 ? -21.778 13.056 22.650 1.00 94.31 305 CYS A N 1
ATOM 2403 C CA . CYS A 1 305 ? -20.569 12.758 21.892 1.00 94.31 305 CYS A CA 1
ATOM 2404 C C . CYS A 1 305 ? -20.093 14.012 21.132 1.00 94.31 305 CYS A C 1
ATOM 2406 O O . CYS A 1 305 ? -20.859 14.514 20.307 1.00 94.31 305 CYS A O 1
ATOM 2408 N N . PRO A 1 306 ? -18.848 14.488 21.324 1.00 93.31 306 PRO A N 1
ATOM 2409 C CA . PRO A 1 306 ? -18.326 15.639 20.582 1.00 93.31 306 PRO A CA 1
ATOM 2410 C C . PRO A 1 306 ? -18.278 15.444 19.059 1.00 93.31 306 PRO A C 1
ATOM 2412 O O . PRO A 1 306 ? -18.341 16.425 18.329 1.00 93.31 306 PRO A O 1
ATOM 2415 N N . ASN A 1 307 ? -18.198 14.197 18.579 1.00 92.44 307 ASN A N 1
ATOM 2416 C CA . ASN A 1 307 ? -18.081 13.908 17.147 1.00 92.44 307 ASN A CA 1
ATOM 2417 C C . ASN A 1 307 ? -19.439 13.806 16.429 1.00 92.44 307 ASN A C 1
ATOM 2419 O O . ASN A 1 307 ? -19.641 14.424 15.392 1.00 92.44 307 ASN A O 1
ATOM 2423 N N . CYS A 1 308 ? -20.389 13.032 16.969 1.00 94.25 308 CYS A N 1
ATOM 2424 C CA . CYS A 1 308 ? -21.684 12.781 16.311 1.00 94.25 308 CYS A CA 1
ATOM 2425 C C . CYS A 1 308 ? -22.892 13.423 17.008 1.00 94.25 308 CYS A C 1
ATOM 2427 O O . CYS A 1 308 ? -24.019 13.256 16.545 1.00 94.25 308 CYS A O 1
ATOM 2429 N N . ASN A 1 309 ? -22.678 14.127 18.125 1.00 93.56 309 ASN A N 1
ATOM 2430 C CA . ASN A 1 309 ? -23.714 14.778 18.934 1.00 93.56 309 ASN A CA 1
ATOM 2431 C C . ASN A 1 309 ? -24.784 13.826 19.512 1.00 93.56 309 ASN A C 1
ATOM 2433 O O . ASN A 1 309 ? -25.851 14.262 19.941 1.00 93.56 309 ASN A O 1
ATOM 2437 N N . GLU A 1 310 ? -24.515 12.520 19.548 1.00 94.25 310 GLU A N 1
ATOM 2438 C CA . GLU A 1 310 ? -25.397 11.549 20.195 1.00 94.25 310 GLU A CA 1
ATOM 2439 C C . GLU A 1 310 ? -25.423 11.763 21.712 1.00 94.25 310 GLU A C 1
ATOM 2441 O O . GLU A 1 310 ? -24.372 11.847 22.349 1.00 94.25 310 GLU A O 1
ATOM 2446 N N . THR A 1 311 ? -26.624 11.844 22.288 1.00 93.00 311 THR A N 1
ATOM 2447 C CA . THR A 1 311 ? -26.835 12.068 23.723 1.00 93.00 311 THR A CA 1
ATOM 2448 C C . THR A 1 311 ? -26.971 10.747 24.474 1.00 93.00 311 THR A C 1
ATOM 2450 O O . THR A 1 311 ? -27.827 9.920 24.157 1.00 93.00 311 THR A O 1
ATOM 2453 N N . PHE A 1 312 ? -26.188 10.577 25.535 1.00 90.69 312 PHE A N 1
ATOM 2454 C CA . PHE A 1 312 ? -26.283 9.444 26.449 1.00 90.69 312 PHE A CA 1
ATOM 2455 C C . PHE A 1 312 ? -27.220 9.771 27.618 1.00 90.69 312 PHE A C 1
ATOM 2457 O O . PHE A 1 312 ? -27.129 10.838 28.221 1.00 90.69 312 PHE A O 1
ATOM 2464 N N . LYS A 1 313 ? -28.110 8.831 27.972 1.00 87.12 313 LYS A N 1
ATOM 2465 C CA . LYS A 1 313 ? -29.092 9.001 29.067 1.00 87.12 313 LYS A CA 1
ATOM 2466 C C . LYS A 1 313 ? -28.445 9.265 30.432 1.00 87.12 313 LYS A C 1
ATOM 2468 O O . LYS A 1 313 ? -29.047 9.904 31.285 1.00 87.12 313 LYS A O 1
ATOM 2473 N N . GLN A 1 314 ? -27.248 8.727 30.639 1.00 87.81 314 GLN A N 1
ATOM 2474 C CA . GLN A 1 314 ? -26.418 8.913 31.825 1.00 87.81 314 GLN A CA 1
ATOM 2475 C C . GLN A 1 314 ? -24.957 8.975 31.385 1.00 87.81 314 GLN A C 1
ATOM 2477 O O . GLN A 1 314 ? -24.619 8.385 30.355 1.00 87.81 314 GLN A O 1
ATOM 2482 N N . ARG A 1 315 ? -24.098 9.633 32.174 1.00 90.88 315 ARG A N 1
ATOM 2483 C CA . ARG A 1 315 ? -22.650 9.670 31.926 1.00 90.88 315 ARG A CA 1
ATOM 2484 C C . ARG A 1 315 ? -22.093 8.243 31.947 1.00 90.88 315 ARG A C 1
ATOM 2486 O O . ARG A 1 315 ? -22.146 7.609 33.002 1.00 90.88 315 ARG A O 1
ATOM 2493 N N . PRO A 1 316 ? -21.594 7.713 30.819 1.00 89.81 316 PRO A N 1
ATOM 2494 C CA . PRO A 1 316 ? -20.985 6.393 30.807 1.00 89.81 316 PRO A CA 1
ATOM 2495 C C . PRO A 1 316 ? -19.684 6.408 31.621 1.00 89.81 316 PRO A C 1
ATOM 2497 O O . PRO A 1 316 ? -18.878 7.328 31.481 1.00 89.81 316 PRO A O 1
ATOM 2500 N N . ASP A 1 317 ? -19.468 5.388 32.450 1.00 92.94 317 ASP A N 1
ATOM 2501 C CA . ASP A 1 317 ? -18.182 5.173 33.120 1.00 92.94 317 ASP A CA 1
ATOM 2502 C C . ASP A 1 317 ? -17.233 4.462 32.148 1.00 92.94 317 ASP A C 1
ATOM 2504 O O . ASP A 1 317 ? -17.291 3.242 31.981 1.00 92.94 317 ASP A O 1
ATOM 2508 N N . LEU A 1 318 ? -16.445 5.253 31.416 1.00 95.94 318 LEU A N 1
ATOM 2509 C CA . LEU A 1 318 ? -15.542 4.761 30.378 1.00 95.94 318 LEU A CA 1
ATOM 2510 C C . LEU A 1 318 ? -14.133 4.556 30.940 1.00 95.94 318 LEU A C 1
ATOM 2512 O O . LEU A 1 318 ? -13.458 5.498 31.379 1.00 95.94 318 LEU A O 1
ATOM 2516 N N . LYS A 1 319 ? -13.668 3.310 30.878 1.00 97.69 319 LYS A N 1
ATOM 2517 C CA . LYS A 1 319 ? -12.267 2.948 31.100 1.00 97.69 319 LYS A CA 1
ATOM 2518 C C . LYS A 1 319 ? -11.471 3.096 29.808 1.00 97.69 319 LYS A C 1
ATOM 2520 O O . LYS A 1 319 ? -12.028 3.225 28.719 1.00 97.69 319 LYS A O 1
ATOM 2525 N N . ILE A 1 320 ? -10.154 3.117 29.967 1.00 97.94 320 ILE A N 1
ATOM 2526 C CA . ILE A 1 320 ? -9.228 3.287 28.852 1.00 97.94 320 ILE A CA 1
ATOM 2527 C C . ILE A 1 320 ? -9.353 2.106 27.900 1.00 97.94 320 ILE A C 1
ATOM 2529 O O . ILE A 1 320 ? -9.324 0.960 28.342 1.00 97.94 320 ILE A O 1
ATOM 2533 N N . ASN A 1 321 ? -9.487 2.400 26.611 1.00 97.19 321 ASN A N 1
ATOM 2534 C CA . ASN A 1 321 ? -9.440 1.408 25.558 1.00 97.19 321 ASN A CA 1
ATOM 2535 C C . ASN A 1 321 ? -7.999 0.911 25.414 1.00 97.19 321 ASN A C 1
ATOM 2537 O O . ASN A 1 321 ? -7.149 1.617 24.875 1.00 97.19 321 ASN A O 1
ATOM 2541 N N . THR A 1 322 ? -7.726 -0.286 25.931 1.00 93.50 322 THR A N 1
ATOM 2542 C CA . THR A 1 322 ? -6.365 -0.832 25.970 1.00 93.50 322 THR A CA 1
ATOM 2543 C C . THR A 1 322 ? -5.844 -1.120 24.572 1.00 93.50 322 THR A C 1
ATOM 2545 O O . THR A 1 322 ? -4.727 -0.735 24.277 1.00 93.50 322 THR A O 1
ATOM 2548 N N . THR A 1 323 ? -6.675 -1.667 23.676 1.00 93.81 323 THR A N 1
ATOM 2549 C CA . THR A 1 323 ? -6.277 -1.906 22.280 1.00 93.81 323 THR A CA 1
ATOM 2550 C C . THR A 1 323 ? -5.843 -0.615 21.596 1.00 93.81 323 THR A C 1
ATOM 2552 O O . THR A 1 323 ? -4.794 -0.590 20.974 1.00 93.81 323 THR A O 1
ATOM 2555 N N . LEU A 1 324 ? -6.616 0.470 21.719 1.00 93.75 324 LEU A N 1
ATOM 2556 C CA . LEU A 1 324 ? -6.244 1.745 21.098 1.00 93.75 324 LEU A CA 1
ATOM 2557 C C . LEU A 1 324 ? -5.020 2.381 21.755 1.00 93.75 324 LEU A C 1
ATOM 2559 O O . LEU A 1 324 ? -4.238 2.998 21.050 1.00 93.75 324 LEU A O 1
ATOM 2563 N N . ARG A 1 325 ? -4.835 2.231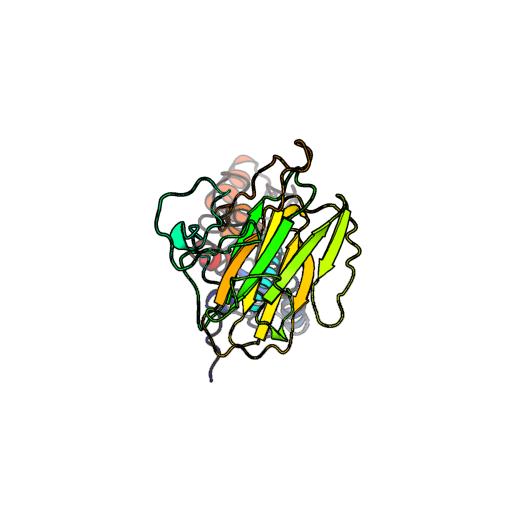 23.072 1.00 93.25 325 ARG A N 1
ATOM 2564 C CA . ARG A 1 325 ? -3.608 2.686 23.738 1.00 93.25 325 ARG A CA 1
ATOM 2565 C C . ARG A 1 325 ? -2.393 1.937 23.189 1.00 93.25 325 ARG A C 1
ATOM 2567 O O . ARG A 1 325 ? -1.445 2.571 22.756 1.00 93.25 325 ARG A O 1
ATOM 2574 N N . ASP A 1 326 ? -2.470 0.611 23.143 1.00 89.94 326 ASP A N 1
ATOM 2575 C CA . ASP A 1 326 ? -1.376 -0.238 22.668 1.00 89.94 326 ASP A CA 1
ATOM 2576 C C . ASP A 1 326 ? -1.063 -0.002 21.181 1.00 89.94 326 ASP A C 1
ATOM 2578 O O . ASP A 1 326 ? 0.059 -0.244 20.749 1.00 89.94 326 ASP A O 1
ATOM 2582 N N . VAL A 1 327 ? -2.061 0.437 20.407 1.00 89.00 327 VAL A N 1
ATOM 2583 C CA . VAL A 1 327 ? -1.928 0.839 19.002 1.00 89.00 327 VAL A CA 1
ATOM 2584 C C . VAL A 1 327 ? -1.313 2.236 18.856 1.00 89.00 327 VAL A C 1
ATOM 2586 O O . VAL A 1 327 ? -0.546 2.450 17.931 1.00 89.00 327 VAL A O 1
ATOM 2589 N N . VAL A 1 328 ? -1.648 3.183 19.736 1.00 86.88 328 VAL A N 1
ATOM 2590 C CA . VAL A 1 328 ? -1.052 4.534 19.748 1.00 86.88 328 VAL A CA 1
ATOM 2591 C C . VAL A 1 328 ? 0.423 4.496 20.159 1.00 86.88 328 VAL A C 1
ATOM 2593 O O . VAL A 1 328 ? 1.209 5.300 19.670 1.00 86.88 328 VAL A O 1
ATOM 2596 N N . ASP A 1 329 ? 0.785 3.581 21.058 1.00 80.44 329 ASP A N 1
ATOM 2597 C CA . ASP A 1 329 ? 2.153 3.419 21.563 1.00 80.44 329 ASP A CA 1
ATOM 2598 C C . ASP A 1 329 ? 3.066 2.591 20.626 1.00 80.44 329 ASP A C 1
ATOM 2600 O O . ASP A 1 329 ? 4.242 2.395 20.950 1.00 80.44 329 ASP A O 1
ATOM 2604 N N . TYR A 1 330 ? 2.531 2.060 19.518 1.00 70.88 330 TYR A N 1
ATOM 2605 C CA . TYR A 1 330 ? 3.260 1.259 18.525 1.00 70.88 330 TYR A CA 1
ATOM 2606 C C . TYR A 1 330 ? 3.839 2.143 17.419 1.00 70.88 330 TYR A C 1
ATOM 2608 O O . TYR A 1 330 ? 5.046 1.974 17.132 1.00 70.88 330 TYR A O 1
#

Foldseek 3Di:
DDDPPDPLLQLQAAPQVRHGADQWWADLQQEIHRPVRLVVVVVPDPFNADPPPRDTDPDDQLFGGQPLSVVLSVVVVVVVVVVVVDQPADEDPFDWDLDQAEPVDPGDDDDDNYQDPARKTWTPDWDQAGKYKWKKFQAQAQKKKWWKFFPPADRYDDHQQEVVSGHFIWIGHRRQWIWTVYVPIGTWDDPDDQRMKMWMDHQVQQKIWIARPVVRGTTDMDGPHHDPGIMIIMIGLGDCVVVSGVDDIDTDRPPPPPPPSPSQCSQAAPQVRHGADQWWADSNNYIHNPVRQVVVCVVPVFNADPPPRDTDPDNRNHHGNVSSVVVSVD

pLDDT: mean 84.0, std 16.45, range [27.42, 98.38]

Sequence (330 aa):
MSSSSDPMTERLLCCVCMDILNDPVSTPCGHNFCKTCLNLCWDNSQDCRCPNCNETFKQRPDLKINTTLRDVVDEHKKKCHEEQAEVVCDILDVTLDPHTANPYLILSDDEKQRFDTCVNVLGKEGFSSGRFYYEVQVKGKTKWDLGVVRESVDRKGEITLTPDDGFWTVILRNKNEYDALADPSVSLSLSVKPQKVGVFVDYEEGLVSFYDVDNRSHIYSYTDQSFTEKLYPYFGPCLNDEGKNSEPLIITPVVMSSSSDPMTERLLCCVCMDILNDPVSTPCGHNFCKTCLNLCWDNSQDCRCPNCNETFKQRPDLKINTTLRDVVDY

Radius of gyration: 29.13 Å; chains: 1; bounding box: 67×45×71 Å